Protein 7OJ2 (pdb70)

CATH classification: 3.20.20.70

Radius of gyration: 19.38 Å; Cα contacts (8 Å, |Δi|>4): 843; chains: 1; bounding box: 49×57×51 Å

Structure (mmCIF, N/CA/C/O backbone):
data_7OJ2
#
_entry.id   7OJ2
#
_cell.length_a   110.910
_cell.length_b   110.910
_cell.length_c   156.850
_cell.angle_alpha   90.000
_cell.angle_beta   90.000
_cell.angle_gamma   90.000
#
_symmetry.space_group_name_H-M   'I 4 2 2'
#
loop_
_entity.id
_entity.type
_entity.pdbx_description
1 polymer "Inosine-5'-monophosphate dehydrogenase,Inosine-5'-monophosphate dehydrogenase"
2 non-polymer 'PHOSPHATE ION'
3 non-polymer GLYCEROL
4 water water
#
loop_
_atom_site.group_PDB
_atom_site.id
_atom_site.type_symbol
_atom_site.label_atom_id
_atom_site.label_alt_id
_atom_site.label_comp_id
_atom_site.label_asym_id
_atom_site.label_entity_id
_atom_site.label_seq_id
_atom_site.pdbx_PDB_ins_code
_atom_site.Cartn_x
_atom_site.Cartn_y
_atom_site.Cartn_z
_atom_site.occupancy
_atom_site.B_iso_or_equiv
_atom_site.auth_seq_id
_atom_site.auth_comp_id
_atom_site.auth_asym_id
_atom_site.auth_atom_id
_atom_site.pdbx_PDB_model_num
ATOM 1 N N . TRP A 1 9 ? -68.812 -38.769 -42.812 1.00 40.26 2 TRP A N 1
ATOM 2 C CA . TRP A 1 9 ? -69.558 -39.805 -42.063 1.00 41.51 2 TRP A CA 1
ATOM 3 C C . TRP A 1 9 ? -68.867 -41.176 -42.175 1.00 44.01 2 TRP A C 1
ATOM 4 O O . TRP A 1 9 ? -68.841 -41.923 -41.187 1.00 43.71 2 TRP A O 1
ATOM 15 N N . GLU A 1 10 ? -68.351 -41.546 -43.341 1.00 43.93 3 GLU A N 1
ATOM 16 C CA . GLU A 1 10 ? -67.798 -42.910 -43.547 1.00 43.88 3 GLU A CA 1
ATOM 17 C C . GLU A 1 10 ? -66.397 -42.983 -42.917 1.00 36.63 3 GLU A C 1
ATOM 18 O O . GLU A 1 10 ? -65.928 -44.092 -42.592 1.00 38.67 3 GLU A O 1
ATOM 24 N N . SER A 1 11 ? -65.680 -41.866 -42.833 1.00 35.21 4 SER A N 1
ATOM 25 C CA . SER A 1 11 ? -64.239 -41.881 -42.436 1.00 38.05 4 SER A CA 1
ATOM 26 C C . SER A 1 11 ? -64.100 -41.870 -40.904 1.00 31.11 4 SER A C 1
ATOM 27 O O . SER A 1 11 ? -62.933 -41.744 -40.398 1.00 30.79 4 SER A O 1
ATOM 30 N N . LYS A 1 12 ? -65.240 -41.850 -40.207 1.00 27.75 5 LYS A N 1
ATOM 31 C CA . LYS A 1 12 ? -65.366 -41.459 -38.785 1.00 26.77 5 LYS A CA 1
ATOM 32 C C . LYS A 1 12 ? -64.367 -42.287 -37.958 1.00 20.34 5 LYS A C 1
ATOM 33 O O . LYS A 1 12 ? -63.952 -41.730 -36.978 1.00 21.73 5 LYS A O 1
ATOM 39 N N . PHE A 1 13 ? -64.100 -43.559 -38.294 1.00 19.34 6 PHE A N 1
ATOM 40 C CA . PHE A 1 13 ? -63.341 -44.519 -37.430 1.00 21.32 6 PHE A CA 1
ATOM 41 C C . PHE A 1 13 ? -62.040 -45.027 -38.046 1.00 21.93 6 PHE A C 1
ATOM 42 O O . PHE A 1 13 ? -61.400 -45.853 -37.368 1.00 22.24 6 PHE A O 1
ATOM 50 N N . SER A 1 14 ? -61.553 -44.519 -39.178 1.00 23.09 7 SER A N 1
ATOM 51 C CA . SER A 1 14 ? -60.397 -45.215 -39.804 1.00 26.67 7 SER A CA 1
ATOM 52 C C . SER A 1 14 ? -59.100 -44.915 -39.050 1.00 22.28 7 SER A C 1
ATOM 53 O O . SER A 1 14 ? -58.256 -45.798 -39.011 1.00 25.72 7 SER A O 1
ATOM 56 N N . LYS A 1 15 ? -58.919 -43.722 -38.511 1.00 19.50 8 LYS A N 1
ATOM 57 C CA . LYS A 1 15 ? -57.577 -43.355 -37.979 1.00 20.16 8 LYS A CA 1
ATOM 58 C C . LYS A 1 15 ? -57.248 -44.205 -36.736 1.00 21.59 8 LYS A C 1
ATOM 59 O O . LYS A 1 15 ? -58.152 -44.505 -35.917 1.00 19.82 8 LYS A O 1
ATOM 65 N N . GLU A 1 16 ? -55.989 -44.549 -36.589 1.00 19.34 9 GLU A N 1
ATOM 66 C CA . GLU A 1 16 ? -55.476 -45.308 -35.436 1.00 22.67 9 GLU A CA 1
ATOM 67 C C . GLU A 1 16 ? -54.369 -44.473 -34.768 1.00 20.17 9 GLU A C 1
ATOM 68 O O . GLU A 1 16 ? -53.610 -43.788 -35.469 1.00 18.65 9 GLU A O 1
ATOM 74 N N . GLY A 1 17 ? -54.367 -44.424 -33.455 1.00 15.83 10 GLY A N 1
ATOM 75 C CA . GLY A 1 17 ? -53.361 -43.673 -32.679 1.00 15.64 10 GLY A CA 1
ATOM 76 C C . GLY A 1 17 ? -52.572 -44.578 -31.764 1.00 15.37 10 GLY A C 1
ATOM 77 O O . GLY A 1 17 ? -53.155 -45.472 -31.146 1.00 15.68 10 GLY A O 1
ATOM 78 N N . LEU A 1 18 ? -51.284 -44.266 -31.612 1.00 14.52 11 LEU A N 1
ATOM 79 C CA . LEU A 1 18 ? -50.334 -44.959 -30.750 1.00 14.58 11 LEU A CA 1
ATOM 80 C C . LEU A 1 18 ? -49.815 -43.996 -29.716 1.00 14.07 11 LEU A C 1
ATOM 81 O O . LEU A 1 18 ? -49.601 -42.785 -30.015 1.00 13.25 11 LEU A O 1
ATOM 86 N N . THR A 1 19 ? -49.553 -44.528 -28.525 1.00 13.76 12 THR A N 1
ATOM 87 C CA . THR A 1 19 ? -48.753 -43.804 -27.554 1.00 15.22 12 THR A CA 1
ATOM 88 C C . THR A 1 19 ? -47.523 -44.564 -27.123 1.00 14.57 12 THR A C 1
ATOM 89 O O . THR A 1 19 ? -47.196 -45.597 -27.738 1.00 14.21 12 THR A O 1
ATOM 93 N N . PHE A 1 20 ? -46.808 -43.999 -26.145 1.00 13.20 13 PHE A N 1
ATOM 94 C CA . PHE A 1 20 ? -45.456 -44.494 -25.775 1.00 14.54 13 PHE A CA 1
ATOM 95 C C . PHE A 1 20 ? -45.482 -46.011 -25.522 1.00 15.11 13 PHE A C 1
ATOM 96 O O . PHE A 1 20 ? -44.632 -46.780 -26.029 1.00 14.68 13 PHE A O 1
ATOM 104 N N . ASP A 1 21 ? -46.457 -46.467 -24.746 1.00 13.91 14 ASP A N 1
ATOM 105 C CA . ASP A 1 21 ? -46.495 -47.885 -24.317 1.00 15.88 14 ASP A CA 1
ATOM 106 C C . ASP A 1 21 ? -46.922 -48.829 -25.457 1.00 14.83 14 ASP A C 1
ATOM 107 O O . ASP A 1 21 ? -46.922 -50.072 -25.222 1.00 17.22 14 ASP A O 1
ATOM 112 N N . ASP A 1 22 ? -47.257 -48.308 -26.629 1.00 13.77 15 ASP A N 1
ATOM 113 C CA . ASP A 1 22 ? -47.647 -49.128 -27.814 1.00 13.69 15 ASP A CA 1
ATOM 114 C C . ASP A 1 22 ? -46.401 -49.509 -28.616 1.00 13.94 15 ASP A C 1
ATOM 115 O O . ASP A 1 22 ? -46.550 -50.327 -29.477 1.00 14.60 15 ASP A O 1
ATOM 120 N N . VAL A 1 23 ? -45.242 -48.884 -28.367 1.00 14.08 16 VAL A N 1
ATOM 121 C CA . VAL A 1 23 ? -44.099 -48.964 -29.317 1.00 13.66 16 VAL A CA 1
ATOM 122 C C . VAL A 1 23 ? -42.765 -49.120 -28.599 1.00 14.65 16 VAL A C 1
ATOM 123 O O . VAL A 1 23 ? -42.629 -48.670 -27.476 1.00 14.71 16 VAL A O 1
ATOM 127 N N . LEU A 1 24 ? -41.815 -49.714 -29.314 1.00 14.82 17 LEU A N 1
ATOM 128 C CA . LEU A 1 24 ? -40.381 -49.754 -28.944 1.00 14.70 17 LEU A CA 1
ATOM 129 C C . LEU A 1 24 ? -39.554 -49.290 -30.102 1.00 13.82 17 LEU A C 1
ATOM 130 O O . LEU A 1 24 ? -39.995 -49.386 -31.241 1.00 14.44 17 LEU A O 1
ATOM 135 N N . LEU A 1 25 ? -38.366 -48.756 -29.819 1.00 15.11 18 LEU A N 1
ATOM 136 C CA . LEU A 1 25 ? -37.398 -48.405 -30.850 1.00 14.63 18 LEU A CA 1
ATOM 137 C C . LEU A 1 25 ? -36.525 -49.626 -31.212 1.00 14.64 18 LEU A C 1
ATOM 138 O O . LEU A 1 25 ? -36.055 -50.330 -30.358 1.00 15.96 18 LEU A O 1
ATOM 143 N N . VAL A 1 26 ? -36.336 -49.827 -32.490 1.00 15.28 19 VAL A N 1
ATOM 144 C CA . VAL A 1 26 ? -35.605 -51.007 -33.020 1.00 15.44 19 VAL A CA 1
ATOM 145 C C . VAL A 1 26 ? -34.120 -50.645 -32.941 1.00 17.31 19 VAL A C 1
ATOM 146 O O . VAL A 1 26 ? -33.710 -49.620 -33.481 1.00 15.50 19 VAL A O 1
ATOM 150 N N . PRO A 1 27 ? -33.276 -51.434 -32.260 1.00 16.58 20 PRO A N 1
ATOM 151 C CA . PRO A 1 27 ? -31.829 -51.174 -32.276 1.00 16.99 20 PRO A CA 1
ATOM 152 C C . PRO A 1 27 ? -31.256 -51.293 -33.691 1.00 16.59 20 PRO A C 1
ATOM 153 O O . PRO A 1 27 ? -31.794 -52.036 -34.546 1.00 16.52 20 PRO A O 1
ATOM 157 N N . ALA A 1 28 ? -30.198 -50.517 -33.926 1.00 18.04 21 ALA A N 1
ATOM 158 C CA . ALA A 1 28 ? -29.463 -50.462 -35.201 1.00 18.73 21 ALA A CA 1
ATOM 159 C C . ALA A 1 28 ? -27.942 -50.367 -34.945 1.00 19.10 21 ALA A C 1
ATOM 160 O O . ALA A 1 28 ? -27.549 -50.195 -33.804 1.00 19.80 21 ALA A O 1
ATOM 162 N N . LYS A 1 29 ? -27.151 -50.341 -36.009 1.00 22.30 22 LYS A N 1
ATOM 163 C CA . LYS A 1 29 ? -25.662 -50.348 -35.949 1.00 22.86 22 LYS A CA 1
ATOM 164 C C . LYS A 1 29 ? -25.185 -49.064 -35.263 1.00 24.78 22 LYS A C 1
ATOM 165 O O . LYS A 1 29 ? -25.650 -48.010 -35.634 1.00 26.99 22 LYS A O 1
ATOM 171 N N . SER A 1 30 ? -24.396 -49.185 -34.218 1.00 24.21 23 SER A N 1
ATOM 172 C CA . SER A 1 30 ? -23.852 -48.059 -33.447 1.00 27.11 23 SER A CA 1
ATOM 173 C C . SER A 1 30 ? -22.335 -47.956 -33.674 1.00 28.88 23 SER A C 1
ATOM 174 O O . SER A 1 30 ? -21.632 -48.979 -33.594 1.00 27.17 23 SER A O 1
ATOM 177 N N . GLU A 1 31 ? -21.866 -46.738 -33.908 1.00 28.13 24 GLU A N 1
ATOM 178 C CA . GLU A 1 31 ? -20.417 -46.398 -33.939 1.00 33.07 24 GLU A CA 1
ATOM 179 C C . GLU A 1 31 ? -20.127 -45.310 -32.902 1.00 33.79 24 GLU A C 1
ATOM 180 O O . GLU A 1 31 ? -18.961 -45.013 -32.676 1.00 36.18 24 GLU A O 1
ATOM 186 N N . VAL A 1 32 ? -21.142 -44.765 -32.253 1.00 31.35 25 VAL A N 1
ATOM 187 C CA . VAL A 1 32 ? -20.969 -43.631 -31.300 1.00 32.47 25 VAL A CA 1
ATOM 1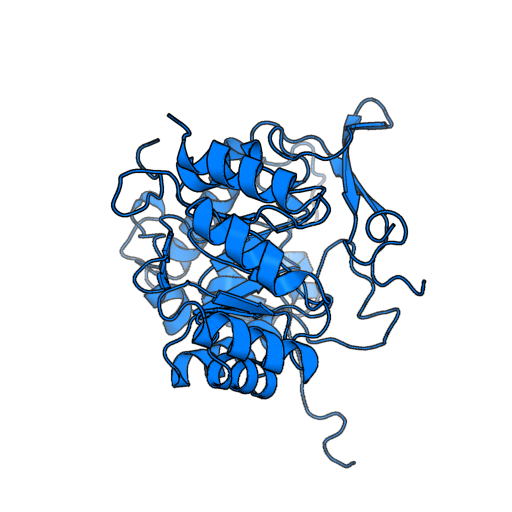88 C C . VAL A 1 32 ? -21.523 -44.108 -29.951 1.00 31.25 25 VAL A C 1
ATOM 189 O O . VAL A 1 32 ? -22.726 -44.530 -29.864 1.00 38.07 25 VAL A O 1
ATOM 193 N N . LEU A 1 33 ? -20.677 -44.091 -28.935 1.00 28.81 26 LEU A N 1
ATOM 194 C CA . LEU A 1 33 ? -21.051 -44.457 -27.544 1.00 30.21 26 LEU A CA 1
ATOM 195 C C . LEU A 1 33 ? -22.066 -43.462 -26.990 1.00 25.87 26 LEU A C 1
ATOM 196 O O . LEU A 1 33 ? -22.086 -42.290 -27.388 1.00 24.09 26 LEU A O 1
ATOM 201 N N . PRO A 1 34 ? -22.911 -43.909 -26.040 1.00 28.26 27 PRO A N 1
ATOM 202 C CA . PRO A 1 34 ? -23.885 -43.026 -25.399 1.00 28.25 27 PRO A CA 1
ATOM 203 C C . PRO A 1 34 ? -23.211 -41.719 -24.967 1.00 30.82 27 PRO A C 1
ATOM 204 O O . PRO A 1 34 ? -23.753 -40.661 -25.246 1.00 26.75 27 PRO A O 1
ATOM 208 N N . ARG A 1 35 ? -22.034 -41.818 -24.337 1.00 32.61 28 ARG A N 1
ATOM 209 C CA . ARG A 1 35 ? -21.347 -40.640 -23.745 1.00 32.98 28 ARG A CA 1
ATOM 210 C C . ARG A 1 35 ? -20.945 -39.653 -24.843 1.00 28.44 28 ARG A C 1
ATOM 211 O O . ARG A 1 35 ? -20.733 -38.465 -24.521 1.00 33.20 28 ARG A O 1
ATOM 219 N N . ASP A 1 36 ? -20.810 -40.073 -26.086 1.00 27.26 29 ASP A N 1
ATOM 220 C CA . ASP A 1 36 ? -20.319 -39.167 -27.161 1.00 29.86 29 ASP A CA 1
ATOM 221 C C . ASP A 1 36 ? -21.439 -38.674 -28.085 1.00 28.41 29 ASP A C 1
ATOM 222 O O . ASP A 1 36 ? -21.139 -37.900 -29.007 1.00 29.62 29 ASP A O 1
ATOM 227 N N . VAL A 1 37 ? -22.686 -39.085 -27.900 1.00 24.93 30 VAL A N 1
ATOM 228 C CA . VAL A 1 37 ? -23.742 -38.567 -28.815 1.00 20.49 30 VAL A CA 1
ATOM 229 C C . VAL A 1 37 ? -23.962 -37.058 -28.559 1.00 19.31 30 VAL A C 1
ATOM 230 O O . VAL A 1 37 ? -23.747 -36.573 -27.467 1.00 22.92 30 VAL A O 1
ATOM 234 N N . ASP A 1 38 ? -24.475 -36.356 -29.547 1.00 21.74 31 ASP A N 1
ATOM 235 C CA . ASP A 1 38 ? -24.751 -34.906 -29.464 1.00 21.37 31 ASP A CA 1
ATOM 236 C C . ASP A 1 38 ? -26.232 -34.726 -29.094 1.00 21.86 31 ASP A C 1
ATOM 237 O O . ASP A 1 38 ? -27.081 -35.303 -29.825 1.00 19.90 31 ASP A O 1
ATOM 242 N N . LEU A 1 39 ? -26.537 -33.999 -28.016 1.00 20.03 32 LEU A N 1
ATOM 243 C CA . LEU A 1 39 ? -27.950 -33.783 -27.540 1.00 21.95 32 LEU A CA 1
ATOM 244 C C . LEU A 1 39 ? -28.442 -32.363 -27.844 1.00 20.62 32 LEU A C 1
ATOM 245 O O . LEU A 1 39 ? -29.517 -31.978 -27.353 1.00 18.88 32 LEU A O 1
ATOM 250 N N . SER A 1 40 ? -27.742 -31.603 -28.676 1.00 19.71 33 SER A N 1
ATOM 251 C CA . SER A 1 40 ? -28.134 -30.190 -28.889 1.00 20.15 33 SER A CA 1
ATOM 252 C C . SER A 1 40 ? -29.267 -30.108 -29.915 1.00 18.73 33 SER A C 1
ATOM 253 O O . SER A 1 40 ? -29.406 -30.966 -30.757 1.00 18.24 33 SER A O 1
ATOM 256 N N . VAL A 1 41 ? -30.099 -29.095 -29.827 1.00 18.00 34 VAL A N 1
ATOM 257 C CA . VAL A 1 41 ? -31.191 -28.903 -30.791 1.00 18.87 34 VAL A CA 1
ATOM 258 C C . VAL A 1 41 ? -31.436 -27.405 -30.910 1.00 18.88 34 VAL A C 1
ATOM 259 O O . VAL A 1 41 ? -31.481 -26.719 -29.888 1.00 19.11 34 VAL A O 1
ATOM 263 N N . GLU A 1 42 ? -31.694 -26.971 -32.137 1.00 17.77 35 GLU A N 1
ATOM 264 C CA . GLU A 1 42 ? -32.137 -25.579 -32.376 1.00 17.45 35 GLU A CA 1
ATOM 265 C C . GLU A 1 42 ? -33.653 -25.580 -32.527 1.00 16.98 35 GLU A C 1
ATOM 266 O O . GLU A 1 42 ? -34.125 -26.058 -33.558 1.00 17.31 35 GLU A O 1
ATOM 272 N N . LEU A 1 43 ? -34.385 -25.057 -31.545 1.00 15.91 36 LEU A N 1
ATOM 273 C CA . LEU A 1 43 ? -35.855 -24.906 -31.702 1.00 16.12 36 LEU A CA 1
ATOM 274 C C . LEU A 1 43 ? -36.115 -23.797 -32.729 1.00 15.18 36 LEU A C 1
ATOM 275 O O . LEU A 1 43 ? -37.078 -23.898 -33.496 1.00 16.70 36 LEU A O 1
ATOM 280 N N . THR A 1 44 ? -35.273 -22.755 -32.683 1.00 15.89 37 THR A N 1
ATOM 281 C CA . THR A 1 44 ? -35.167 -21.732 -33.739 1.00 18.10 37 THR A CA 1
ATOM 282 C C . THR A 1 44 ? -33.689 -21.410 -33.898 1.00 18.25 37 THR A C 1
ATOM 283 O O . THR A 1 44 ? -32.890 -21.862 -33.091 1.00 15.81 37 THR A O 1
ATOM 287 N N . LYS A 1 45 ? -33.355 -20.621 -34.922 1.00 18.55 38 LYS A N 1
ATOM 288 C CA . LYS A 1 45 ? -31.934 -20.185 -35.075 1.00 21.85 38 LYS A CA 1
ATOM 289 C C . LYS A 1 45 ? -31.486 -19.264 -33.938 1.00 22.66 38 LYS A C 1
ATOM 290 O O . LYS A 1 45 ? -30.268 -19.058 -33.788 1.00 23.29 38 LYS A O 1
ATOM 296 N N . THR A 1 46 ? -32.363 -18.731 -33.110 1.00 18.49 39 THR A N 1
ATOM 297 C CA . THR A 1 46 ? -31.942 -17.934 -31.937 1.00 19.18 39 THR A CA 1
ATOM 298 C C . THR A 1 46 ? -32.445 -18.568 -30.628 1.00 20.20 39 THR A C 1
ATOM 299 O O . THR A 1 46 ? -32.560 -17.868 -29.639 1.00 20.15 39 THR A O 1
ATOM 303 N N . LEU A 1 47 ? -32.777 -19.853 -30.638 1.00 16.37 40 LEU A N 1
ATOM 304 C CA . LEU A 1 47 ? -33.250 -20.572 -29.438 1.00 17.03 40 LEU A CA 1
ATOM 305 C C . LEU A 1 47 ? -32.663 -21.985 -29.488 1.00 18.47 40 LEU A C 1
ATOM 306 O O . LEU A 1 47 ? -33.263 -22.895 -30.100 1.00 18.79 40 LEU A O 1
ATOM 311 N N . LYS A 1 48 ? -31.510 -22.115 -28.881 1.00 18.12 41 LYS A N 1
ATOM 312 C CA . LYS A 1 48 ? -30.663 -23.319 -28.981 1.00 21.82 41 LYS A CA 1
ATOM 313 C C . LYS A 1 48 ? -30.561 -23.967 -27.598 1.00 19.93 41 LYS A C 1
ATOM 314 O O . LYS A 1 48 ? -30.150 -23.297 -26.661 1.00 21.16 41 LYS A O 1
ATOM 320 N N . LEU A 1 49 ? -30.777 -25.277 -27.539 1.00 18.83 42 LEU A N 1
ATOM 321 C CA . LEU A 1 49 ? -30.657 -26.075 -26.305 1.00 19.44 42 LEU A CA 1
ATOM 322 C C . LEU A 1 49 ? -29.477 -27.035 -26.480 1.00 16.72 42 LEU A C 1
ATOM 323 O O . LEU A 1 49 ? -29.248 -27.516 -27.594 1.00 19.90 42 LEU A O 1
ATOM 328 N N . ASN A 1 50 ? -28.761 -27.310 -25.397 1.00 17.09 43 ASN A N 1
ATOM 329 C CA . ASN A 1 50 ? -27.730 -28.357 -25.353 1.00 17.29 43 ASN A CA 1
ATOM 330 C C . ASN A 1 50 ? -28.329 -29.701 -24.907 1.00 17.06 43 ASN A C 1
ATOM 331 O O . ASN A 1 50 ? -27.651 -30.751 -25.056 1.00 18.13 43 ASN A O 1
ATOM 336 N N . ILE A 1 51 ? -29.492 -29.713 -24.277 1.00 17.55 44 ILE A N 1
ATOM 337 C CA . ILE A 1 51 ? -30.259 -30.983 -24.053 1.00 18.03 44 ILE A CA 1
ATOM 338 C C . ILE A 1 51 ? -31.723 -30.715 -24.408 1.00 17.79 44 ILE A C 1
ATOM 339 O O . ILE A 1 51 ? -32.236 -29.620 -24.193 1.00 16.43 44 ILE A O 1
ATOM 344 N N . PRO A 1 52 ? -32.437 -31.691 -24.984 1.00 15.38 45 PRO A N 1
ATOM 345 C CA . PRO A 1 52 ? -33.759 -31.389 -25.556 1.00 16.20 45 PRO A CA 1
ATOM 346 C C . PRO A 1 52 ? -34.886 -31.471 -24.506 1.00 17.33 45 PRO A C 1
ATOM 347 O O . PRO A 1 52 ? -35.855 -32.239 -24.673 1.00 15.07 45 PRO A O 1
ATOM 351 N N . VAL A 1 53 ? -34.763 -30.701 -23.427 1.00 16.01 46 VAL A N 1
ATOM 352 C CA . VAL A 1 53 ? -35.663 -30.829 -22.266 1.00 15.83 46 VAL A CA 1
ATOM 353 C C . VAL A 1 53 ? -36.077 -29.453 -21.780 1.00 16.66 46 VAL A C 1
ATOM 354 O O . VAL A 1 53 ? -35.201 -28.574 -21.571 1.00 17.48 46 VAL A O 1
ATOM 358 N N . ILE A 1 54 ? -37.380 -29.288 -21.671 1.00 14.58 47 ILE A N 1
ATOM 359 C CA . ILE A 1 54 ? -38.041 -28.034 -21.286 1.00 15.29 47 ILE A CA 1
ATOM 360 C C . ILE A 1 54 ? -38.926 -28.299 -20.071 1.00 18.63 47 ILE A C 1
ATOM 361 O O . ILE A 1 54 ? -39.752 -29.251 -20.112 1.00 17.82 47 ILE A O 1
ATOM 366 N N . SER A 1 55 ? -38.807 -27.486 -19.024 1.00 17.93 48 SER A N 1
ATOM 367 C CA . SER A 1 55 ? -39.763 -27.544 -17.889 1.00 18.87 48 SER A CA 1
ATOM 368 C C . SER A 1 55 ? -41.057 -26.780 -18.213 1.00 17.95 48 SER A C 1
ATOM 369 O O . SER A 1 55 ? -41.001 -25.669 -18.767 1.00 20.10 48 SER A O 1
ATOM 372 N N . ALA A 1 56 ? -42.214 -27.363 -17.879 1.00 18.91 49 ALA A N 1
ATOM 373 C CA . ALA A 1 56 ? -43.542 -26.848 -18.236 1.00 18.08 49 ALA A CA 1
ATOM 374 C C . ALA A 1 56 ? -43.851 -25.511 -17.558 1.00 19.95 49 ALA A C 1
ATOM 375 O O . ALA A 1 56 ? -43.395 -25.286 -16.407 1.00 20.84 49 ALA A O 1
ATOM 377 N N . GLY A 1 57 ? -44.656 -24.707 -18.254 1.00 20.02 50 GLY A N 1
ATOM 378 C CA . GLY A 1 57 ? -45.155 -23.400 -17.795 1.00 22.30 50 GLY A CA 1
ATOM 379 C C . GLY A 1 57 ? -46.305 -23.585 -16.812 1.00 24.54 50 GLY A C 1
ATOM 380 O O . GLY A 1 57 ? -47.398 -23.110 -17.078 1.00 22.52 50 GLY A O 1
ATOM 381 N N . MET A 1 58 ? -46.053 -24.300 -15.722 1.00 22.75 51 MET A N 1
ATOM 382 C CA . MET A 1 58 ? -47.089 -24.684 -14.741 1.00 23.52 51 MET A CA 1
ATOM 383 C C . MET A 1 58 ? -46.682 -24.109 -13.373 1.00 21.94 51 MET A C 1
ATOM 384 O O 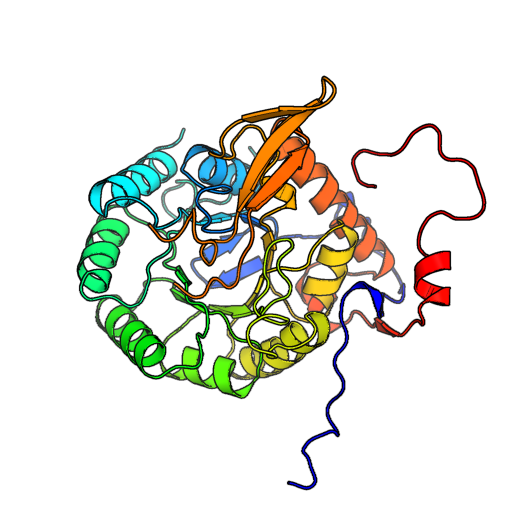. MET A 1 58 ? -45.458 -24.096 -13.065 1.00 21.23 51 MET A O 1
ATOM 389 N N . ASP A 1 59 ? -47.676 -23.698 -12.575 1.00 24.60 52 ASP A N 1
ATOM 390 C CA . ASP A 1 59 ? -47.416 -23.051 -11.257 1.00 26.16 52 ASP A CA 1
ATOM 391 C C . ASP A 1 59 ? -46.892 -24.065 -10.230 1.00 27.39 52 ASP A C 1
ATOM 392 O O . ASP A 1 59 ? -46.427 -23.604 -9.190 1.00 28.43 52 ASP A O 1
ATOM 397 N N . THR A 1 60 ? -46.830 -25.372 -10.544 1.00 23.92 53 THR A N 1
ATOM 398 C CA . THR A 1 60 ? -46.176 -26.409 -9.715 1.00 23.78 53 THR A CA 1
ATOM 399 C C . THR A 1 60 ? -44.893 -26.921 -10.338 1.00 23.94 53 THR A C 1
ATOM 400 O O . THR A 1 60 ? -44.279 -27.855 -9.779 1.00 24.52 53 THR A O 1
ATOM 404 N N . VAL A 1 61 ? -44.436 -26.315 -11.436 1.00 23.03 54 VAL A N 1
ATOM 405 C CA . VAL A 1 61 ? -43.168 -26.761 -12.063 1.00 22.28 54 VAL A CA 1
ATOM 406 C C . VAL A 1 61 ? -42.155 -25.632 -12.209 1.00 19.33 54 VAL A C 1
ATOM 407 O O . VAL A 1 61 ? -41.034 -25.863 -11.826 1.00 20.18 54 VAL A O 1
ATOM 411 N N . THR A 1 62 ? -42.497 -24.509 -12.824 1.00 20.80 55 THR A N 1
ATOM 412 C CA . THR A 1 62 ? -41.446 -23.545 -13.235 1.00 20.48 55 THR A CA 1
ATOM 413 C C . THR A 1 62 ? -41.691 -22.096 -12.771 1.00 20.15 55 THR A C 1
ATOM 414 O O . THR A 1 62 ? -42.538 -21.402 -13.330 1.00 23.64 55 THR A O 1
ATOM 418 N N . GLU A 1 63 ? -40.809 -21.638 -11.897 1.00 21.28 56 GLU A N 1
ATOM 419 C CA . GLU A 1 63 ? -40.507 -20.207 -11.694 1.00 24.10 56 GLU A CA 1
ATOM 420 C C . GLU A 1 63 ? -39.005 -20.071 -11.887 1.00 24.98 56 GLU A C 1
ATOM 421 O O . GLU A 1 63 ? -38.365 -20.952 -12.521 1.00 21.68 56 GLU A O 1
ATOM 427 N N . SER A 1 64 ? -38.389 -18.993 -11.393 1.00 26.83 57 SER A N 1
ATOM 428 C CA . SER A 1 64 ? -36.994 -18.671 -11.775 1.00 23.71 57 SER A CA 1
ATOM 429 C C . SER A 1 64 ? -35.995 -19.715 -11.306 1.00 24.07 57 SER A C 1
ATOM 430 O O . SER A 1 64 ? -35.003 -19.968 -12.025 1.00 23.48 57 SER A O 1
ATOM 433 N N . ALA A 1 65 ? -36.154 -20.317 -10.122 1.00 23.18 58 ALA A N 1
ATOM 434 C CA . ALA A 1 65 ? -35.162 -21.307 -9.673 1.00 25.67 58 ALA A CA 1
ATOM 435 C C . ALA A 1 65 ? -35.142 -22.485 -10.664 1.00 21.83 58 ALA A C 1
ATOM 436 O O . ALA A 1 65 ? -34.059 -23.006 -11.004 1.00 21.68 58 ALA A O 1
ATOM 438 N N . MET A 1 66 ? -36.308 -22.949 -11.083 1.00 23.71 59 MET A N 1
ATOM 439 C CA . MET A 1 66 ? -36.373 -24.104 -12.024 1.00 21.95 59 MET A CA 1
ATOM 440 C C . MET A 1 66 ? -35.790 -23.655 -13.378 1.00 21.30 59 MET A C 1
ATOM 441 O O . MET A 1 66 ? -34.949 -24.389 -13.938 1.00 20.77 59 MET A O 1
ATOM 446 N N . ALA A 1 67 ? -36.183 -22.467 -13.863 1.00 21.87 60 ALA A N 1
ATOM 447 C CA . ALA A 1 67 ? -35.684 -21.940 -15.162 1.00 22.08 60 ALA A CA 1
ATOM 448 C C . ALA A 1 67 ? -34.157 -21.821 -15.134 1.00 22.95 60 ALA A C 1
ATOM 449 O O . ALA A 1 67 ? -33.486 -22.216 -16.107 1.00 22.57 60 ALA A O 1
ATOM 451 N N . ILE A 1 68 ? -33.572 -21.356 -14.019 1.00 24.98 61 ILE A N 1
ATOM 452 C CA . ILE A 1 68 ? -32.095 -21.235 -13.893 1.00 21.57 61 ILE A CA 1
ATOM 453 C C . ILE A 1 68 ? -31.490 -22.625 -13.921 1.00 21.59 61 ILE A C 1
ATOM 454 O O . ILE A 1 68 ? -30.515 -22.818 -14.632 1.00 22.32 61 ILE A O 1
ATOM 459 N N . ALA A 1 69 ? -32.043 -23.575 -13.158 1.00 22.91 62 ALA A N 1
ATOM 460 C CA . ALA A 1 69 ? -31.426 -24.913 -13.052 1.00 22.42 62 ALA A CA 1
ATOM 461 C C . ALA A 1 69 ? -31.497 -25.567 -14.444 1.00 18.85 62 ALA A C 1
ATOM 462 O O . ALA A 1 69 ? -30.546 -26.234 -14.864 1.00 20.53 62 ALA A O 1
ATOM 464 N N . MET A 1 70 ? -32.609 -25.374 -15.144 1.00 22.63 63 MET A N 1
ATOM 465 C CA . MET A 1 70 ? -32.786 -26.031 -16.472 1.00 20.48 63 MET A CA 1
ATOM 466 C C . MET A 1 70 ? -31.791 -25.456 -17.487 1.00 20.03 63 MET A C 1
ATOM 467 O O . MET A 1 70 ? -31.093 -26.235 -18.119 1.00 20.64 63 MET A O 1
ATOM 472 N N . ALA A 1 71 ? -31.650 -24.127 -17.590 1.00 20.32 64 ALA A N 1
ATOM 473 C CA . ALA A 1 71 ? -30.697 -23.518 -18.525 1.00 19.66 64 ALA A CA 1
ATOM 474 C C . ALA A 1 71 ? -29.243 -23.876 -18.172 1.00 20.98 64 ALA A C 1
ATOM 475 O O . ALA A 1 71 ? -28.429 -24.132 -19.095 1.00 21.37 64 ALA A O 1
ATOM 477 N N . ARG A 1 72 ? -28.901 -23.999 -16.904 1.00 21.33 65 ARG A N 1
ATOM 478 C CA . ARG A 1 72 ? -27.520 -24.380 -16.518 1.00 23.51 65 ARG A CA 1
ATOM 479 C C . ARG A 1 72 ? -27.203 -25.779 -17.028 1.00 22.63 65 ARG A C 1
ATOM 480 O O . ARG A 1 72 ? -26.014 -26.080 -17.258 1.00 24.76 65 ARG A O 1
ATOM 488 N N . GLN A 1 73 ? -28.226 -26.633 -17.175 1.00 22.40 66 GLN A N 1
ATOM 489 C CA . GLN A 1 73 ? -28.028 -28.031 -17.649 1.00 23.97 66 GLN A CA 1
ATOM 490 C C . GLN A 1 73 ? -28.103 -28.073 -19.191 1.00 21.42 66 GLN A C 1
ATOM 491 O O . GLN A 1 73 ? -27.858 -29.149 -19.778 1.00 21.36 66 GLN A O 1
ATOM 497 N N . GLY A 1 74 ? -28.434 -26.959 -19.833 1.00 21.25 67 GLY A N 1
ATOM 498 C CA . GLY A 1 74 ? -28.530 -26.851 -21.300 1.00 20.68 67 GLY A CA 1
ATOM 499 C C . GLY A 1 74 ? -29.964 -26.937 -21.806 1.00 19.60 67 GLY A C 1
ATOM 500 O O . GLY A 1 74 ? -30.117 -26.896 -23.001 1.00 19.21 67 GLY A O 1
ATOM 501 N N . GLY A 1 75 ? -30.959 -26.993 -20.915 1.00 18.33 68 GLY A N 1
ATOM 502 C CA . GLY A 1 75 ? -32.383 -27.013 -21.239 1.00 18.39 68 GLY A CA 1
ATOM 503 C C . GLY A 1 75 ? -32.997 -25.636 -21.121 1.00 19.00 68 GLY A C 1
ATOM 504 O O . GLY A 1 75 ? -32.303 -24.625 -21.276 1.00 19.84 68 GLY A O 1
ATOM 505 N N . LEU A 1 76 ? -34.285 -25.605 -20.864 1.00 17.54 69 LEU A N 1
ATOM 506 C CA . LEU A 1 76 ? -35.106 -24.375 -20.878 1.00 17.85 69 LEU A CA 1
ATOM 507 C C . LEU A 1 76 ? -36.230 -24.503 -19.856 1.00 19.29 69 LEU A C 1
ATOM 508 O O . LEU A 1 76 ? -36.845 -25.585 -19.764 1.00 19.43 69 LEU A O 1
ATOM 513 N N . GLY A 1 77 ? -36.494 -23.428 -19.104 1.00 16.88 70 GLY A N 1
ATOM 514 C CA . GLY A 1 77 ? -37.692 -23.292 -18.285 1.00 18.00 70 GLY A CA 1
ATOM 515 C C . GLY A 1 77 ? -38.646 -22.271 -18.812 1.00 18.63 70 GLY A C 1
ATOM 516 O O . GLY A 1 77 ? -38.186 -21.212 -19.317 1.00 20.93 70 GLY A O 1
ATOM 517 N N . ILE A 1 78 ? -39.935 -22.600 -18.804 1.00 17.48 71 ILE A N 1
ATOM 518 C CA . ILE A 1 78 ? -41.030 -21.667 -19.130 1.00 17.12 71 ILE A CA 1
ATOM 519 C C . ILE A 1 78 ? -41.656 -21.147 -17.825 1.00 20.96 71 ILE A C 1
ATOM 520 O O . ILE A 1 78 ? -42.437 -21.831 -17.168 1.00 19.33 71 ILE A O 1
ATOM 525 N N . ILE A 1 79 ? -41.450 -19.870 -17.540 1.00 21.02 72 ILE A N 1
ATOM 526 C CA . ILE A 1 79 ? -42.141 -19.230 -16.380 1.00 23.77 72 ILE A CA 1
ATOM 527 C C . ILE A 1 79 ? -43.652 -19.239 -16.607 1.00 20.87 72 ILE A C 1
ATOM 528 O O . ILE A 1 79 ? -44.140 -18.721 -17.612 1.00 23.48 72 ILE A O 1
ATOM 533 N N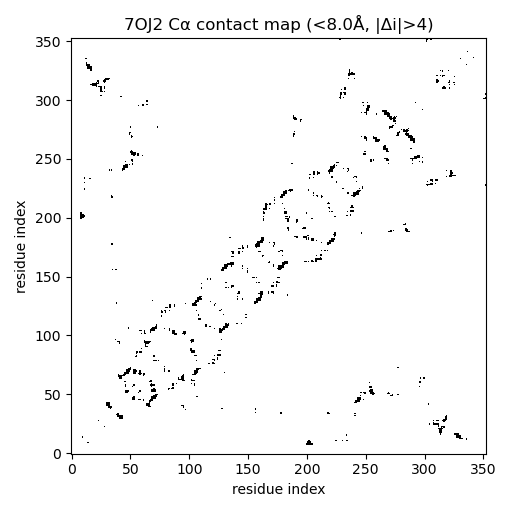 . HIS A 1 80 ? -44.413 -19.776 -15.652 1.00 21.98 73 HIS A N 1
ATOM 534 C CA . HIS A 1 80 ? -45.881 -19.855 -15.755 1.00 21.81 73 HIS A CA 1
ATOM 535 C C . HIS A 1 80 ? -46.503 -18.459 -15.660 1.00 22.43 73 HIS A C 1
ATOM 536 O O . HIS A 1 80 ? -45.809 -17.503 -15.256 1.00 23.05 73 HIS A O 1
ATOM 543 N N . LYS A 1 81 ? -47.760 -18.370 -16.067 1.00 23.47 74 LYS A N 1
ATOM 544 C CA . LYS A 1 81 ? -48.478 -17.085 -16.167 1.00 27.12 74 LYS A CA 1
ATOM 545 C C . LYS A 1 81 ? -49.505 -16.915 -15.043 1.00 27.66 74 LYS A C 1
ATOM 546 O O . LYS A 1 81 ? -50.355 -16.029 -15.206 1.00 30.88 74 LYS A O 1
ATOM 552 N N . ASN A 1 82 ? -49.460 -17.742 -14.000 1.00 27.83 75 ASN A N 1
ATOM 553 C CA . ASN A 1 82 ? -50.427 -17.628 -12.857 1.00 32.76 75 ASN A CA 1
ATOM 554 C C . ASN A 1 82 ? -49.848 -16.652 -11.830 1.00 27.25 75 ASN A C 1
ATOM 555 O O . ASN A 1 82 ? -49.493 -17.041 -10.693 1.00 28.60 75 ASN A O 1
ATOM 560 N N . MET A 1 83 ? -49.588 -15.442 -12.279 1.00 28.39 76 MET A N 1
ATOM 561 C CA . MET A 1 83 ? -48.925 -14.405 -11.459 1.00 29.43 76 MET A CA 1
ATOM 562 C C . MET A 1 83 ? -49.122 -13.098 -12.219 1.00 32.82 76 MET A C 1
ATOM 563 O O . MET A 1 83 ? -49.594 -13.151 -13.363 1.00 31.09 76 MET A O 1
ATOM 568 N N . SER A 1 84 ? -48.862 -11.957 -11.596 1.00 33.52 77 SER A N 1
ATOM 569 C CA . SER A 1 84 ? -49.082 -10.657 -12.266 1.00 33.18 77 SER A CA 1
ATOM 570 C C . SER A 1 84 ? -48.056 -10.518 -13.403 1.00 30.04 77 SER A C 1
ATOM 571 O O . SER A 1 84 ? -46.982 -11.188 -13.361 1.00 30.32 77 SER A O 1
ATOM 574 N N . ILE A 1 85 ? -48.328 -9.576 -14.307 1.00 32.85 78 ILE A N 1
ATOM 575 C CA . ILE A 1 85 ? -47.410 -9.198 -15.412 1.00 30.79 78 ILE A CA 1
ATOM 576 C C . ILE A 1 85 ? -46.076 -8.798 -14.800 1.00 32.26 78 ILE A C 1
ATOM 577 O O . ILE A 1 85 ? -45.018 -9.356 -15.167 1.00 30.44 78 ILE A O 1
ATOM 582 N N . GLU A 1 86 ? -46.126 -7.933 -13.785 1.00 33.81 79 GLU A N 1
ATOM 583 C CA . GLU A 1 86 ? -44.909 -7.391 -13.155 1.00 29.87 79 GLU A CA 1
ATOM 584 C C . GLU A 1 86 ? -44.167 -8.524 -12.451 1.00 27.08 79 GLU A C 1
ATOM 585 O O . GLU A 1 86 ? -42.926 -8.567 -12.522 1.00 30.65 79 GLU A O 1
ATOM 591 N N . GLN A 1 87 ? -44.865 -9.450 -11.803 1.00 28.52 80 GLN A N 1
ATOM 592 C CA . GLN A 1 87 ? -44.205 -10.609 -11.158 1.00 30.07 80 GLN A CA 1
ATOM 593 C C . GLN A 1 87 ? -43.488 -11.478 -12.228 1.00 26.34 80 GLN A C 1
ATOM 594 O O . GLN A 1 87 ? -42.387 -11.924 -12.017 1.00 25.56 80 GLN A O 1
ATOM 600 N N . GLN A 1 88 ? -44.150 -11.754 -13.324 1.00 29.40 81 GLN A N 1
ATOM 601 C CA . GLN A 1 88 ? -43.593 -12.652 -14.379 1.00 25.86 81 GLN A CA 1
ATOM 602 C C . GLN A 1 88 ? -42.376 -12.011 -15.046 1.00 25.96 81 GLN A C 1
ATOM 603 O O . GLN A 1 88 ? -41.359 -12.676 -15.185 1.00 23.42 81 GLN A O 1
ATOM 609 N N . ALA A 1 89 ? -42.425 -10.711 -15.326 1.00 26.92 82 ALA A N 1
ATOM 610 C CA . ALA A 1 89 ? -41.260 -9.947 -15.828 1.00 28.08 82 ALA A CA 1
ATOM 611 C C . ALA A 1 89 ? -40.096 -10.000 -14.837 1.00 29.82 82 ALA A C 1
ATOM 612 O O . ALA A 1 89 ? -38.955 -10.231 -15.272 1.00 28.68 82 ALA A O 1
ATOM 614 N N . GLU A 1 90 ? -40.357 -9.875 -13.525 1.00 29.72 83 GLU A N 1
ATOM 615 C CA . GLU A 1 90 ? -39.267 -9.977 -12.530 1.00 33.53 83 GLU A CA 1
ATOM 616 C C . GLU A 1 90 ? -38.666 -11.385 -12.571 1.00 28.29 83 GLU A C 1
ATOM 617 O O . GLU A 1 90 ? -37.434 -11.508 -12.468 1.00 29.18 83 GLU A O 1
ATOM 623 N N . GLN A 1 91 ? -39.500 -12.425 -12.659 1.00 30.22 84 GLN A N 1
ATOM 624 C CA . GLN A 1 91 ? -38.952 -13.817 -12.705 1.00 30.95 84 GLN A CA 1
ATOM 625 C C . GLN A 1 91 ? -38.001 -13.956 -13.906 1.00 23.94 84 GLN A C 1
ATOM 626 O O . GLN A 1 91 ? -36.912 -14.456 -13.744 1.00 27.90 84 GLN A O 1
ATOM 632 N N . VAL A 1 92 ? -38.430 -13.538 -15.083 1.00 26.21 85 VAL A N 1
ATOM 633 C CA . VAL A 1 92 ? -37.585 -13.578 -16.312 1.00 26.54 85 VAL A CA 1
ATOM 634 C C . VAL A 1 92 ? -36.287 -12.813 -16.025 1.00 27.37 85 VAL A C 1
ATOM 635 O O . VAL A 1 92 ? -35.196 -13.339 -16.198 1.00 24.99 85 VAL A O 1
ATOM 639 N N . ASP A 1 93 ? -36.411 -11.613 -15.467 1.00 29.93 86 ASP A N 1
ATOM 640 C CA . ASP A 1 93 ? -35.229 -10.767 -15.155 1.00 28.35 86 ASP A CA 1
ATOM 641 C C . ASP A 1 93 ? -34.266 -11.473 -14.185 1.00 27.26 86 ASP A C 1
ATOM 642 O O . ASP A 1 93 ? -33.036 -11.440 -14.440 1.00 31.82 86 ASP A O 1
ATOM 647 N N . LYS A 1 94 ? -34.755 -12.206 -13.169 1.00 28.34 87 LYS A N 1
ATOM 648 C CA . LYS A 1 94 ? -33.867 -12.967 -12.257 1.00 30.78 87 LYS A CA 1
ATOM 649 C C . LYS A 1 94 ? -33.102 -14.038 -13.016 1.00 29.43 87 LYS A C 1
ATOM 650 O O . LYS A 1 94 ? -31.936 -14.297 -12.714 1.00 27.18 87 LYS A O 1
ATOM 656 N N . VAL A 1 95 ? -33.741 -14.708 -13.974 1.00 24.82 88 VAL A N 1
ATOM 657 C CA . VAL A 1 95 ? -32.999 -15.742 -14.732 1.00 22.61 88 VAL A CA 1
ATOM 658 C C . VAL A 1 95 ? -31.928 -15.047 -15.585 1.00 24.99 88 VAL A C 1
ATOM 659 O O . VAL A 1 95 ? -30.785 -15.532 -15.641 1.00 26.48 88 VAL A O 1
ATOM 663 N N . LYS A 1 96 ? -32.318 -13.989 -16.297 1.00 27.36 89 LYS A N 1
ATOM 664 C CA . LYS A 1 96 ? -31.417 -13.265 -17.226 1.00 30.87 89 LYS A CA 1
ATOM 665 C C . LYS A 1 96 ? -30.187 -12.779 -16.440 1.00 32.95 89 LYS A C 1
ATOM 666 O O . LYS A 1 96 ? -29.080 -12.805 -17.002 1.00 34.88 89 LYS A O 1
ATOM 672 N N . ARG A 1 97 ? -30.371 -12.388 -15.184 1.00 35.13 90 ARG A N 1
ATOM 673 C CA . ARG A 1 97 ? -29.295 -11.799 -14.333 1.00 40.22 90 ARG A CA 1
ATOM 674 C C . ARG A 1 97 ? -28.567 -12.866 -13.525 1.00 43.79 90 ARG A C 1
ATOM 675 O O . ARG A 1 97 ? -27.610 -12.502 -12.827 1.00 36.70 90 ARG A O 1
ATOM 683 N N . SER A 1 98 ? -28.943 -14.141 -13.620 1.00 38.45 91 SER A N 1
ATOM 684 C CA . SER A 1 98 ? -28.261 -15.189 -12.826 1.00 36.97 91 SER A CA 1
ATOM 685 C C . SER A 1 98 ? -26.765 -15.237 -13.161 1.00 41.97 91 SER A C 1
ATOM 686 O O . SER A 1 98 ? -26.413 -15.087 -14.342 1.00 44.38 91 SER A O 1
ATOM 689 N N . GLU A 1 99 ? -25.931 -15.548 -12.165 1.00 49.95 92 GLU A N 1
ATOM 690 C CA . GLU A 1 99 ? -24.444 -15.587 -12.257 1.00 62.89 92 GLU A CA 1
ATOM 691 C C . GLU A 1 99 ? -23.895 -16.596 -11.235 1.00 67.54 92 GLU A C 1
ATOM 692 O O . GLU A 1 99 ? -24.104 -17.809 -11.447 1.00 68.65 92 GLU A O 1
ATOM 698 N N . PHE A 1 106 ? -21.006 -25.352 -14.754 1.00 59.95 210 PHE A N 1
ATOM 699 C CA . PHE A 1 106 ? -22.139 -25.494 -15.716 1.00 49.11 210 PHE A CA 1
ATOM 700 C C . PHE A 1 106 ? -21.650 -25.426 -17.158 1.00 41.07 210 PHE A C 1
ATOM 701 O O . PHE A 1 106 ? -22.029 -24.550 -17.916 1.00 40.69 210 PHE A O 1
ATOM 709 N N . PRO A 1 107 ? -20.840 -26.396 -17.611 1.00 40.53 211 PRO A N 1
ATOM 710 C CA . PRO A 1 107 ? -20.270 -26.346 -18.952 1.00 41.13 211 PRO A CA 1
ATOM 711 C C . PRO A 1 107 ? -21.296 -26.581 -20.077 1.00 38.16 211 PRO A C 1
ATOM 712 O O . PRO A 1 107 ? -20.972 -26.326 -21.216 1.00 32.56 211 PRO A O 1
ATOM 716 N N . ASN A 1 108 ? -22.493 -27.079 -19.757 1.00 33.79 212 ASN A N 1
ATOM 717 C CA . ASN A 1 108 ? -23.517 -27.335 -20.800 1.00 32.83 212 ASN A CA 1
ATOM 718 C C . ASN A 1 108 ? -24.569 -26.236 -20.796 1.00 27.34 212 ASN A C 1
ATOM 719 O O . ASN A 1 108 ? -25.577 -26.431 -21.470 1.00 27.14 212 ASN A O 1
ATOM 724 N N . SER A 1 109 ? -24.362 -25.135 -20.083 1.00 25.75 213 SER A N 1
ATOM 725 C CA . SER A 1 109 ? -25.379 -24.068 -19.917 1.00 25.62 213 SER A CA 1
ATOM 726 C C . SER A 1 109 ? -25.778 -23.541 -21.293 1.00 24.97 213 SER A C 1
ATOM 727 O O . SER A 1 109 ? -24.921 -23.496 -22.176 1.00 23.23 213 SER A O 1
ATOM 730 N N . SER A 1 110 ? -27.060 -23.230 -21.472 1.00 25.14 214 SER A N 1
ATOM 731 C CA . SER A 1 110 ? -27.593 -22.632 -22.705 1.00 26.26 214 SER A CA 1
ATOM 732 C C . SER A 1 110 ? -27.808 -21.158 -22.426 1.00 22.77 214 SER A C 1
ATOM 733 O O . SER A 1 110 ? -28.607 -20.816 -21.535 1.00 24.29 214 SER A O 1
ATOM 736 N N . LYS A 1 111 ? -27.149 -20.341 -23.232 1.00 23.81 215 LYS A N 1
ATOM 737 C CA . LYS A 1 111 ? -27.019 -18.894 -23.001 1.00 25.02 215 LYS A CA 1
ATOM 738 C C . LYS A 1 111 ? -27.352 -18.130 -24.287 1.00 23.90 215 LYS A C 1
ATOM 739 O O . LYS A 1 111 ? -27.183 -18.679 -25.341 1.00 23.64 215 LYS A O 1
ATOM 745 N N . ASP A 1 112 ? -27.767 -16.883 -24.147 1.00 25.02 216 ASP A N 1
ATOM 746 C CA . ASP A 1 112 ? -28.097 -15.989 -25.270 1.00 26.54 216 ASP A CA 1
ATOM 747 C C . ASP A 1 112 ? -26.775 -15.388 -25.785 1.00 32.73 216 ASP A C 1
ATOM 748 O O . ASP A 1 112 ? -25.706 -15.751 -25.246 1.00 28.76 216 ASP A O 1
ATOM 753 N N . ILE A 1 113 ? -26.847 -14.531 -26.814 1.00 34.35 217 ILE A N 1
ATOM 754 C CA . ILE A 1 113 ? -25.627 -13.930 -27.436 1.00 35.76 217 ILE A CA 1
ATOM 755 C C . ILE A 1 113 ? -24.895 -13.068 -26.397 1.00 36.16 217 ILE A C 1
ATOM 756 O O . ILE A 1 113 ? -23.760 -12.714 -26.689 1.00 39.20 217 ILE A O 1
ATOM 761 N N . HIS A 1 114 ? -25.526 -12.653 -25.301 1.00 34.22 218 HIS A N 1
ATOM 762 C CA . HIS A 1 114 ? -24.886 -11.823 -24.240 1.00 33.94 218 HIS A CA 1
ATOM 763 C C . HIS A 1 114 ? -24.401 -12.683 -23.066 1.00 37.40 218 HIS A C 1
ATOM 764 O O . HIS A 1 114 ? -24.075 -12.099 -22.027 1.00 33.06 218 HIS A O 1
ATOM 771 N N . GLY A 1 115 ? -24.357 -14.010 -23.215 1.00 30.41 219 GLY A N 1
ATOM 772 C CA . GLY A 1 115 ? -23.861 -14.928 -22.164 1.00 30.49 219 GLY A CA 1
ATOM 773 C C . GLY A 1 115 ? -24.809 -15.084 -20.997 1.00 27.17 219 GLY A C 1
ATOM 774 O O . GLY A 1 115 ? -24.363 -15.556 -19.953 1.00 30.18 219 GLY A O 1
ATOM 775 N N . ARG A 1 116 ? -26.086 -14.753 -21.163 1.00 26.75 220 ARG A N 1
ATOM 776 C CA . ARG A 1 116 ? -27.099 -14.836 -20.095 1.00 26.32 220 ARG A CA 1
ATOM 777 C C . ARG A 1 116 ? -27.937 -16.104 -20.339 1.00 25.22 220 ARG A C 1
ATOM 778 O O . ARG A 1 116 ? -28.164 -16.469 -21.506 1.00 26.14 220 ARG A O 1
ATOM 786 N N . LEU A 1 117 ? -28.296 -16.764 -19.268 1.00 27.43 221 LEU A N 1
ATOM 787 C CA . LEU A 1 117 ? -29.113 -17.989 -19.341 1.00 23.53 221 LEU A CA 1
ATOM 788 C C . LEU A 1 117 ? -30.386 -17.711 -20.138 1.00 21.73 221 LEU A C 1
ATOM 789 O O . LEU A 1 117 ? -31.048 -16.651 -19.961 1.00 23.30 221 LEU A O 1
ATOM 794 N N . ILE A 1 118 ? -30.777 -18.663 -20.983 1.00 21.26 222 ILE A N 1
ATOM 795 C CA . ILE A 1 118 ? -32.037 -18.514 -21.752 1.00 21.19 222 ILE A CA 1
ATOM 796 C C . ILE A 1 118 ? -33.224 -18.783 -20.821 1.00 21.82 222 ILE A C 1
ATOM 797 O O . ILE A 1 118 ? -33.078 -19.505 -19.798 1.00 24.62 222 ILE A O 1
ATOM 802 N N . VAL A 1 119 ? -34.365 -18.219 -21.163 1.00 21.25 223 VAL A N 1
ATOM 803 C CA . VAL A 1 119 ? -35.610 -18.382 -20.387 1.00 20.04 223 VAL A CA 1
ATOM 804 C C . VAL A 1 119 ? -36.793 -18.159 -21.310 1.00 20.40 223 VAL A C 1
ATOM 805 O O . VAL A 1 119 ? -36.683 -17.369 -22.270 1.00 19.76 223 VAL A O 1
ATOM 809 N N . GLY A 1 120 ? -37.912 -18.830 -21.011 1.00 18.93 224 GLY A N 1
ATOM 810 C CA . GLY A 1 120 ? -39.191 -18.540 -21.659 1.00 18.47 224 GLY A CA 1
ATOM 811 C C . GLY A 1 120 ? -40.277 -18.153 -20.687 1.00 18.28 224 GLY A C 1
ATOM 812 O O . GLY A 1 120 ? -40.095 -18.254 -19.481 1.00 20.04 224 GLY A O 1
ATOM 813 N N . ALA A 1 121 ? -41.398 -17.694 -21.206 1.00 19.93 225 ALA A N 1
ATOM 814 C CA . ALA A 1 121 ? -42.529 -17.284 -20.365 1.00 20.71 225 ALA A CA 1
ATOM 815 C C . ALA A 1 121 ? -43.813 -17.522 -21.102 1.00 19.06 225 ALA A C 1
ATOM 816 O O . ALA A 1 121 ? -43.896 -17.239 -22.318 1.00 18.14 225 ALA A O 1
ATOM 818 N N . ALA A 1 122 ? -44.835 -17.968 -20.369 1.00 19.21 226 ALA A N 1
ATOM 819 C CA . ALA A 1 122 ? -46.160 -18.320 -20.924 1.00 19.26 226 ALA A CA 1
ATOM 820 C C . ALA A 1 122 ? -47.068 -17.084 -20.946 1.00 19.99 226 ALA A C 1
ATOM 821 O O . ALA A 1 122 ? -46.998 -16.272 -19.976 1.00 20.39 226 ALA A O 1
ATOM 823 N N . VAL A 1 123 ? -47.900 -16.977 -21.968 1.00 19.09 227 VAL A N 1
ATOM 824 C CA . VAL A 1 123 ? -49.053 -16.033 -22.010 1.00 22.42 227 VAL A CA 1
ATOM 825 C C . VAL A 1 123 ? -50.273 -16.785 -22.496 1.00 24.31 227 VAL A C 1
ATOM 826 O O . VAL A 1 123 ? -50.099 -17.831 -23.142 1.00 24.39 227 VAL A O 1
ATOM 830 N N . GLY A 1 124 ? -51.456 -16.228 -22.214 1.00 23.17 228 GLY A N 1
ATOM 831 C CA . GLY A 1 124 ? -52.740 -16.768 -22.671 1.00 24.61 228 GLY A CA 1
ATOM 832 C C . GLY A 1 124 ? -53.305 -15.887 -23.752 1.00 29.21 228 GLY A C 1
ATOM 833 O O . GLY A 1 124 ? -52.546 -15.069 -24.308 1.00 32.27 228 GLY A O 1
ATOM 834 N N . VAL A 1 125 ? -54.572 -16.093 -24.099 1.00 29.08 229 VAL A N 1
ATOM 835 C CA . VAL A 1 125 ? -55.312 -15.289 -25.101 1.00 34.56 229 VAL A CA 1
ATOM 836 C C . VAL A 1 125 ? -56.395 -14.542 -24.300 1.00 40.91 229 VAL A C 1
ATOM 837 O O . VAL A 1 125 ? -57.492 -15.095 -24.114 1.00 52.17 229 VAL A O 1
ATOM 841 N N . THR A 1 126 ? -56.056 -13.400 -23.718 1.00 42.73 230 THR A N 1
ATOM 842 C CA . THR A 1 126 ? -56.972 -12.555 -22.890 1.00 46.18 230 THR A CA 1
ATOM 843 C C . THR A 1 126 ? -56.776 -11.085 -23.268 1.00 48.49 230 THR A C 1
ATOM 844 O O . THR A 1 126 ? -55.899 -10.797 -24.115 1.00 48.14 230 THR A O 1
ATOM 848 N N . GLY A 1 127 ? -57.516 -10.168 -22.644 1.00 50.08 231 GLY A N 1
ATOM 849 C CA . GLY A 1 127 ? -57.432 -8.726 -22.959 1.00 46.20 231 GLY A CA 1
ATOM 850 C C . GLY A 1 127 ? -56.055 -8.166 -22.645 1.00 43.48 231 GLY A C 1
ATOM 851 O O . GLY A 1 127 ? -55.652 -7.181 -23.273 1.00 52.63 231 GLY A O 1
ATOM 852 N N . ASP A 1 128 ? -55.395 -8.771 -21.667 1.00 35.90 232 ASP A N 1
ATOM 853 C CA . ASP A 1 128 ? -54.085 -8.408 -21.070 1.00 37.56 232 ASP A CA 1
ATOM 854 C C . ASP A 1 128 ? -52.860 -8.859 -21.904 1.00 29.98 232 ASP A C 1
ATOM 855 O O . ASP A 1 128 ? -51.698 -8.503 -21.541 1.00 26.33 232 ASP A O 1
ATOM 860 N N . THR A 1 129 ? -53.041 -9.794 -22.829 1.00 31.01 233 THR A N 1
ATOM 861 C CA . THR A 1 129 ? -51.911 -10.570 -23.431 1.00 28.50 233 THR A CA 1
ATOM 862 C C . THR A 1 129 ? -50.830 -9.604 -23.971 1.00 25.15 233 THR A C 1
ATOM 863 O O . THR A 1 129 ? -49.622 -9.802 -23.687 1.00 25.96 233 THR A O 1
ATOM 867 N N . MET A 1 130 ? -51.217 -8.605 -24.741 1.00 27.24 234 MET A N 1
ATOM 868 C CA . MET A 1 130 ? -50.210 -7.769 -25.436 1.00 26.51 234 MET A CA 1
ATOM 869 C C . MET A 1 130 ? -49.389 -6.982 -24.412 1.00 25.61 234 MET A C 1
ATOM 870 O O . MET A 1 130 ? -48.142 -6.856 -24.590 1.00 26.38 234 MET A O 1
ATOM 875 N N . THR A 1 131 ? -49.978 -6.581 -23.275 1.00 29.27 235 THR A N 1
ATOM 876 C CA . THR A 1 131 ? -49.239 -5.858 -22.198 1.00 26.19 235 THR A CA 1
ATOM 877 C C . THR A 1 131 ? -48.290 -6.826 -21.510 1.00 25.65 235 THR A C 1
ATOM 878 O O . THR A 1 131 ? -47.115 -6.484 -21.273 1.00 24.66 235 THR A O 1
ATOM 882 N N . ARG A 1 132 ? -48.765 -8.054 -21.234 1.00 25.95 236 ARG A N 1
ATOM 883 C CA . ARG A 1 132 ? -47.895 -9.098 -20.637 1.00 25.71 236 ARG A CA 1
ATOM 884 C C . ARG A 1 132 ? -46.695 -9.332 -21.564 1.00 22.25 236 ARG A C 1
ATOM 885 O O . ARG A 1 132 ? -45.564 -9.339 -21.074 1.00 24.72 236 ARG A O 1
ATOM 893 N N . VAL A 1 133 ? -46.932 -9.514 -22.852 1.00 24.00 237 VAL A N 1
ATOM 894 C CA . VAL A 1 133 ? -45.823 -9.802 -23.814 1.00 24.07 237 VAL A CA 1
ATOM 895 C C . VAL A 1 133 ? -44.823 -8.622 -23.808 1.00 25.99 237 VAL A C 1
ATOM 896 O O . VAL A 1 133 ? -43.618 -8.831 -23.744 1.00 23.64 237 VAL A O 1
ATOM 900 N N . LYS A 1 134 ? -45.315 -7.390 -23.881 1.00 28.62 238 LYS A N 1
ATOM 901 C CA . LYS A 1 134 ? -44.447 -6.180 -23.876 1.00 30.20 238 LYS A CA 1
ATOM 902 C C . LYS A 1 134 ? -43.498 -6.190 -22.679 1.00 26.80 238 LYS A C 1
ATOM 903 O O . LYS A 1 134 ? -42.244 -6.010 -22.840 1.00 25.66 238 LYS A O 1
ATOM 909 N N . LYS A 1 135 ? -44.028 -6.404 -21.477 1.00 27.74 239 LYS A N 1
ATOM 910 C CA . LYS A 1 135 ? -43.189 -6.410 -20.251 1.00 26.55 239 LYS A CA 1
ATOM 911 C C . LYS A 1 135 ? -42.215 -7.579 -20.245 1.00 25.42 239 LYS A C 1
ATOM 912 O O . LYS A 1 135 ? -41.082 -7.415 -19.750 1.00 25.89 239 LYS A O 1
ATOM 918 N N . LEU A 1 136 ? -42.619 -8.748 -20.750 1.00 25.81 240 LEU A N 1
ATOM 919 C CA . LEU A 1 136 ? -41.671 -9.893 -20.830 1.00 22.81 240 LEU A CA 1
ATOM 920 C C . LEU A 1 136 ? -40.554 -9.607 -21.838 1.00 21.00 240 LEU A C 1
ATOM 921 O O . LEU A 1 136 ? -39.368 -9.900 -21.542 1.00 24.35 240 LEU A O 1
ATOM 926 N N . VAL A 1 137 ? -40.882 -9.027 -22.984 1.00 23.44 241 VAL A N 1
ATOM 927 C CA . VAL A 1 137 ? -39.847 -8.657 -23.984 1.00 25.32 241 VAL A CA 1
ATOM 928 C C . VAL A 1 137 ? -38.905 -7.602 -23.364 1.00 26.33 241 VAL A C 1
ATOM 929 O O . VAL A 1 137 ? -37.687 -7.704 -23.554 1.00 24.59 241 VAL A O 1
ATOM 933 N N . GLU A 1 138 ? -39.422 -6.608 -22.655 1.00 29.46 242 GLU A N 1
ATOM 934 C CA . GLU A 1 138 ? -38.556 -5.585 -21.995 1.00 29.64 242 GLU A CA 1
ATOM 935 C C . GLU A 1 138 ? -37.674 -6.256 -20.948 1.00 32.62 242 GLU A C 1
ATOM 936 O O . GLU A 1 138 ? -36.575 -5.768 -20.719 1.00 30.08 242 GLU A O 1
ATOM 942 N N . ALA A 1 139 ? -38.082 -7.403 -20.383 1.00 28.56 243 ALA A N 1
ATOM 943 C CA . ALA A 1 139 ? -37.240 -8.182 -19.455 1.00 27.96 243 ALA A CA 1
ATOM 944 C C . ALA A 1 139 ? -36.311 -9.131 -20.220 1.00 25.27 243 ALA A C 1
ATOM 945 O O . ALA A 1 139 ? -35.605 -9.864 -19.563 1.00 25.43 243 ALA A O 1
ATOM 947 N N . ASN A 1 140 ? -36.238 -9.048 -21.553 1.00 26.50 244 ASN A N 1
ATOM 948 C CA . ASN A 1 140 ? -35.275 -9.815 -22.401 1.00 25.32 244 ASN A CA 1
ATOM 949 C C . ASN A 1 140 ? -35.593 -11.325 -22.338 1.00 23.18 244 ASN A C 1
ATOM 950 O O . ASN A 1 140 ? -34.670 -12.131 -22.503 1.00 22.29 244 ASN A O 1
ATOM 955 N N . VAL A 1 141 ? -36.878 -11.681 -22.251 1.00 22.29 245 VAL A N 1
ATOM 956 C CA . VAL A 1 141 ? -37.265 -13.111 -22.433 1.00 21.69 245 VAL A CA 1
ATOM 957 C C . VAL A 1 141 ? -36.777 -13.612 -23.809 1.00 21.46 245 VAL A C 1
ATOM 958 O O . VAL A 1 141 ? -36.767 -12.845 -24.798 1.00 21.59 245 VAL A O 1
ATOM 962 N N . ASP A 1 142 ? -36.333 -14.874 -23.888 1.00 19.45 246 ASP A N 1
ATOM 963 C CA . ASP A 1 142 ? -35.826 -15.478 -25.122 1.00 19.73 246 ASP A CA 1
ATOM 964 C C . ASP A 1 142 ? -36.973 -16.025 -25.956 1.00 19.62 246 ASP A C 1
ATOM 965 O O . ASP A 1 142 ? -36.802 -16.115 -27.163 1.00 20.55 246 ASP A O 1
ATOM 970 N N . VAL A 1 143 ? -38.080 -16.439 -25.351 1.00 17.82 247 VAL A N 1
ATOM 971 C CA . VAL A 1 143 ? -39.191 -17.047 -26.120 1.00 17.97 247 VAL A CA 1
ATOM 972 C C . VAL A 1 143 ? -40.480 -16.844 -25.318 1.00 16.92 247 VAL A C 1
ATOM 973 O O . VAL A 1 143 ? -40.428 -16.908 -24.093 1.00 18.87 247 VAL A O 1
ATOM 977 N N A ILE A 1 144 ? -41.565 -16.523 -26.026 0.74 17.42 248 ILE A N 1
ATOM 978 N N B ILE A 1 144 ? -41.595 -16.600 -26.001 0.26 17.34 248 ILE A N 1
ATOM 979 C CA A ILE A 1 144 ? -42.955 -16.500 -25.508 0.74 17.37 248 ILE A CA 1
ATOM 980 C CA B ILE A 1 144 ? -42.924 -16.527 -25.343 0.26 17.22 248 ILE A CA 1
ATOM 981 C C A ILE A 1 144 ? -43.615 -17.845 -25.866 0.74 18.73 248 ILE A C 1
ATOM 982 C C B ILE A 1 144 ? -43.809 -17.661 -25.865 0.26 17.67 248 ILE A C 1
ATOM 983 O O A ILE A 1 144 ? -43.449 -18.323 -27.003 0.74 18.09 248 ILE A O 1
ATOM 984 O O B ILE A 1 144 ? -44.004 -17.781 -27.094 0.26 16.54 248 ILE A O 1
ATOM 993 N N . VAL A 1 145 ? -44.364 -18.405 -24.914 1.00 17.22 249 VAL A N 1
ATOM 994 C CA . VAL A 1 145 ? -45.217 -19.584 -25.164 1.00 17.31 249 VAL A CA 1
ATOM 995 C C . VAL A 1 145 ? -46.655 -19.111 -25.090 1.00 18.33 249 VAL A C 1
ATOM 996 O O . VAL A 1 145 ? -47.115 -18.761 -24.014 1.00 19.63 249 VAL A O 1
ATOM 1000 N N . ILE A 1 146 ? -47.319 -19.096 -26.206 1.00 18.04 250 ILE A N 1
ATOM 1001 C CA . ILE A 1 146 ? -48.782 -18.925 -26.236 1.00 18.57 250 ILE A CA 1
ATOM 1002 C C . ILE A 1 146 ? -49.407 -20.266 -25.847 1.00 21.03 250 ILE A C 1
ATOM 1003 O O . ILE A 1 146 ? -49.341 -21.211 -26.638 1.00 20.86 250 ILE A O 1
ATOM 1008 N N . ASP A 1 147 ? -49.921 -20.335 -24.620 1.00 20.51 251 ASP A N 1
ATOM 1009 C CA . ASP A 1 147 ? -50.131 -21.622 -23.898 1.00 24.05 251 ASP A CA 1
ATOM 1010 C C . ASP A 1 147 ? -51.640 -21.756 -23.717 1.00 24.33 251 ASP A C 1
ATOM 1011 O O . ASP A 1 147 ? -52.185 -21.032 -22.890 1.00 24.12 251 ASP A O 1
ATOM 1016 N N . THR A 1 148 ? -52.313 -22.575 -24.529 1.00 22.27 252 THR A N 1
ATOM 1017 C CA . THR A 1 148 ? -53.783 -22.696 -24.440 1.00 21.75 252 THR A CA 1
ATOM 1018 C C . THR A 1 148 ? -54.200 -24.169 -24.520 1.00 21.01 252 THR A C 1
ATOM 1019 O O . THR A 1 148 ? -53.431 -24.984 -25.050 1.00 18.40 252 THR A O 1
ATOM 1023 N N . ALA A 1 149 ? -55.409 -24.466 -24.038 1.00 22.24 253 ALA A N 1
ATOM 1024 C CA . ALA A 1 149 ? -55.970 -25.842 -24.085 1.00 23.65 253 ALA A CA 1
ATOM 1025 C C . ALA A 1 149 ? -56.183 -26.287 -25.543 1.00 22.56 253 ALA A C 1
ATOM 1026 O O . ALA A 1 149 ? -55.897 -27.447 -25.876 1.00 22.40 253 ALA A O 1
ATOM 1028 N N . HIS A 1 150 ? -56.680 -25.408 -26.405 1.00 21.34 254 HIS A N 1
ATOM 1029 C CA . HIS A 1 150 ? -57.045 -25.711 -27.802 1.00 22.79 254 HIS A CA 1
ATOM 1030 C C . HIS A 1 150 ? -56.404 -24.661 -28.722 1.00 23.27 254 HIS A C 1
ATOM 1031 O O . HIS A 1 150 ? -57.053 -23.635 -29.063 1.00 21.00 254 HIS A O 1
ATOM 1038 N N . GLY A 1 151 ? -55.168 -24.918 -29.129 1.00 22.64 255 GLY A N 1
ATOM 1039 C CA . GLY A 1 151 ? -54.411 -24.010 -29.999 1.00 21.24 255 GLY A CA 1
ATOM 1040 C C . GLY A 1 151 ? -55.044 -23.857 -31.365 1.00 21.96 255 GLY A C 1
ATOM 1041 O O . GLY A 1 151 ? -54.782 -22.852 -32.006 1.00 22.95 255 GLY A O 1
ATOM 1042 N N . HIS A 1 152 ? -55.871 -24.818 -31.815 1.00 20.40 256 HIS A N 1
ATOM 1043 C CA . HIS A 1 152 ? -56.516 -24.765 -33.141 1.00 19.32 256 HIS A CA 1
ATOM 1044 C C . HIS A 1 152 ? -57.821 -23.963 -33.039 1.00 23.80 256 HIS A C 1
ATOM 1045 O O . HIS A 1 152 ? -58.927 -24.521 -33.232 1.00 25.80 256 HIS A O 1
ATOM 1052 N N . SER A 1 153 ? -57.711 -22.717 -32.660 1.00 23.26 257 SER A N 1
ATOM 1053 C CA . SER A 1 153 ? -58.878 -21.853 -32.399 1.00 24.38 257 SER A CA 1
ATOM 1054 C C . SER A 1 153 ? -58.598 -20.459 -32.960 1.00 26.11 257 SER A C 1
ATOM 1055 O O . SER A 1 153 ? -57.446 -20.023 -32.929 1.00 23.52 257 SER A O 1
ATOM 1058 N N . GLN A 1 154 ? -59.616 -19.796 -33.476 1.00 25.43 258 GLN A N 1
ATOM 1059 C CA . GLN A 1 154 ? -59.436 -18.472 -34.155 1.00 27.08 258 GLN A CA 1
ATOM 1060 C C . GLN A 1 154 ? -58.774 -17.470 -33.201 1.00 24.92 258 GLN A C 1
ATOM 1061 O O . GLN A 1 154 ? -57.839 -16.711 -33.655 1.00 25.12 258 GLN A O 1
ATOM 1067 N N . GLY A 1 155 ? -59.192 -17.439 -31.925 1.00 25.76 259 GLY A N 1
ATOM 1068 C CA . GLY A 1 155 ? -58.638 -16.525 -30.904 1.00 27.58 259 GLY A CA 1
ATOM 1069 C C . GLY A 1 155 ? -57.127 -16.702 -30.784 1.00 30.00 259 GLY A C 1
ATOM 1070 O O . GLY A 1 155 ? -56.356 -15.708 -30.644 1.00 26.80 259 GLY A O 1
ATOM 1071 N N . VAL A 1 156 ? -56.673 -17.950 -30.823 1.00 24.94 260 VAL A N 1
ATOM 1072 C CA . VAL A 1 156 ? -55.238 -18.261 -30.658 1.00 23.64 260 VAL A CA 1
ATOM 1073 C C . VAL A 1 156 ? -54.511 -17.783 -31.914 1.00 21.60 260 VAL A C 1
ATOM 1074 O O . VAL A 1 156 ? -53.440 -17.125 -31.744 1.00 24.21 260 VAL A O 1
ATOM 1078 N N . LEU A 1 157 ? -55.067 -18.064 -33.096 1.00 20.53 261 LEU A N 1
ATOM 1079 C CA . LEU A 1 157 ? -54.424 -17.688 -34.376 1.00 22.78 261 LEU A CA 1
ATOM 1080 C C . LEU A 1 157 ? -54.295 -16.154 -34.428 1.00 23.45 261 LEU A C 1
ATOM 1081 O O . LEU A 1 157 ? -53.213 -15.629 -34.726 1.00 21.92 261 LEU A O 1
ATOM 1086 N N . ASN A 1 158 ? -55.331 -15.435 -34.043 1.00 23.35 262 ASN A N 1
ATOM 1087 C CA . ASN A 1 158 ? -55.283 -13.948 -33.982 1.00 25.67 262 ASN A CA 1
ATOM 1088 C C . ASN A 1 158 ? -54.200 -13.449 -33.027 1.00 23.31 262 ASN A C 1
ATOM 1089 O O . ASN A 1 158 ? -53.597 -12.369 -33.278 1.00 24.86 262 ASN A O 1
ATOM 1094 N N . THR A 1 159 ? -53.998 -14.109 -31.894 1.00 23.59 263 THR A N 1
ATOM 1095 C CA . THR A 1 159 ? -52.988 -13.666 -30.922 1.00 23.77 263 THR A CA 1
ATOM 1096 C C . THR A 1 159 ? -51.583 -13.945 -31.468 1.00 23.84 263 THR A C 1
ATOM 1097 O O . THR A 1 159 ? -50.683 -13.102 -31.267 1.00 21.88 263 THR A O 1
ATOM 1101 N N . VAL A 1 160 ? -51.364 -15.116 -32.057 1.00 21.51 264 VAL A N 1
ATOM 1102 C CA . VAL A 1 160 ? -50.056 -15.429 -32.690 1.00 22.19 264 VAL A CA 1
ATOM 1103 C C . VAL A 1 160 ? -49.714 -14.309 -33.689 1.00 21.23 264 VAL A C 1
ATOM 1104 O O . VAL A 1 160 ? -48.573 -13.719 -33.610 1.00 25.02 264 VAL A O 1
ATOM 1108 N N . THR A 1 161 ? -50.644 -13.979 -34.552 1.00 22.55 265 THR A N 1
ATOM 1109 C CA . THR A 1 161 ? -50.448 -12.944 -35.607 1.00 24.42 265 THR A CA 1
ATOM 1110 C C . THR A 1 161 ? -50.115 -11.601 -34.948 1.00 25.42 265 THR A C 1
ATOM 1111 O O . THR A 1 161 ? -49.160 -10.918 -35.402 1.00 22.91 265 THR A O 1
ATOM 1115 N N . LYS A 1 162 ? -50.869 -11.195 -33.915 1.00 23.73 266 LYS A N 1
ATOM 1116 C CA . LYS A 1 162 ? -50.638 -9.843 -33.350 1.00 27.96 266 LYS A CA 1
ATOM 1117 C C . LYS A 1 162 ? -49.261 -9.796 -32.696 1.00 27.02 266 LYS A C 1
ATOM 1118 O O . LYS A 1 162 ? -48.564 -8.757 -32.822 1.00 25.16 266 LYS A O 1
ATOM 1124 N N . ILE A 1 163 ? -48.828 -10.874 -32.037 1.00 22.99 267 ILE A N 1
ATOM 1125 C CA . ILE A 1 163 ? -47.494 -10.921 -31.381 1.00 19.90 267 ILE A CA 1
ATOM 1126 C C . ILE A 1 163 ? -46.396 -10.874 -32.463 1.00 21.73 267 ILE A C 1
ATOM 1127 O O . ILE A 1 163 ? -45.437 -10.111 -32.294 1.00 22.97 267 ILE A O 1
ATOM 1132 N N . ARG A 1 164 ? -46.541 -11.654 -33.525 1.00 18.96 268 ARG A N 1
ATOM 1133 C CA . ARG A 1 164 ? -45.512 -11.804 -34.579 1.00 21.45 268 ARG A CA 1
ATOM 1134 C C . ARG A 1 164 ? -45.383 -10.455 -35.311 1.00 22.90 268 ARG A C 1
ATOM 1135 O O . ARG A 1 164 ? -44.273 -10.019 -35.545 1.00 23.27 268 ARG A O 1
ATOM 1143 N N . GLU A 1 165 ? -46.491 -9.784 -35.541 1.00 24.27 269 GLU A N 1
ATOM 1144 C CA . GLU A 1 165 ? -46.482 -8.448 -36.203 1.00 25.40 269 GLU A CA 1
ATOM 1145 C C . GLU A 1 165 ? -45.770 -7.447 -35.304 1.00 26.51 269 GLU A C 1
ATOM 1146 O O . GLU A 1 165 ? -44.977 -6.645 -35.840 1.00 26.12 269 GLU A O 1
ATOM 1152 N N . THR A 1 166 ? -45.992 -7.486 -33.996 1.00 24.74 270 THR A N 1
ATOM 1153 C CA . THR A 1 166 ? -45.440 -6.464 -33.061 1.00 23.73 270 THR A CA 1
ATOM 1154 C C . THR A 1 166 ? -43.956 -6.735 -32.837 1.00 25.66 270 THR A C 1
ATOM 1155 O O . THR A 1 166 ? -43.217 -5.768 -32.666 1.00 24.08 270 THR A O 1
ATOM 1159 N N . TYR A 1 167 ? -43.526 -8.008 -32.877 1.00 23.44 271 TYR A N 1
ATOM 1160 C CA . TYR A 1 167 ? -42.154 -8.451 -32.529 1.00 23.27 271 TYR A CA 1
ATOM 1161 C C . TYR A 1 167 ? -41.638 -9.417 -33.588 1.00 24.57 271 TYR A C 1
ATOM 1162 O O . TYR A 1 167 ? -41.651 -10.653 -33.422 1.00 22.86 271 TYR A O 1
ATOM 1171 N N . PRO A 1 168 ? -41.201 -8.885 -34.750 1.00 24.07 272 PRO A N 1
ATOM 1172 C CA . PRO A 1 168 ? -40.810 -9.735 -35.879 1.00 22.20 272 PRO A CA 1
ATOM 1173 C C . PRO A 1 168 ? -39.718 -10.773 -35.615 1.00 20.69 272 PRO A C 1
ATOM 1174 O O . PRO A 1 168 ? -39.692 -11.765 -36.276 1.00 24.24 272 PRO A O 1
ATOM 1178 N N . GLU A 1 169 ? -38.849 -10.539 -34.655 1.00 21.68 273 GLU A N 1
ATOM 1179 C CA . GLU A 1 169 ? -37.763 -11.490 -34.312 1.00 22.10 273 GLU A CA 1
ATOM 1180 C C . GLU A 1 169 ? -38.070 -12.283 -33.036 1.00 22.33 273 GLU A C 1
ATOM 1181 O O . GLU A 1 169 ? -37.218 -13.061 -32.641 1.00 20.45 273 GLU A O 1
ATOM 1187 N N . LEU A 1 170 ? -39.196 -12.053 -32.352 1.00 18.79 274 LEU A N 1
ATOM 1188 C CA . LEU A 1 170 ? -39.443 -12.761 -31.086 1.00 18.01 274 LEU A CA 1
ATOM 1189 C C . LEU A 1 170 ? -39.698 -14.251 -31.359 1.00 16.76 274 LEU A C 1
ATOM 1190 O O . LEU A 1 170 ? -40.497 -14.579 -32.211 1.00 18.12 274 LEU A O 1
ATOM 1195 N N . ASN A 1 171 ? -39.000 -15.123 -30.655 1.00 16.46 275 ASN A N 1
ATOM 1196 C CA . ASN A 1 171 ? -39.311 -16.580 -30.696 1.00 16.63 275 ASN A CA 1
ATOM 1197 C C . ASN A 1 171 ? -40.726 -16.803 -30.146 1.00 17.16 275 ASN A C 1
ATOM 1198 O O . ASN A 1 171 ? -40.967 -16.429 -29.008 1.00 16.56 275 ASN A O 1
ATOM 1203 N N . ILE A 1 172 ? -41.553 -17.531 -30.902 1.00 16.75 276 ILE A N 1
ATOM 1204 C CA . ILE A 1 172 ? -42.923 -17.880 -30.462 1.00 16.46 276 ILE A CA 1
ATOM 1205 C C . ILE A 1 172 ? -43.104 -19.399 -30.524 1.00 17.17 276 ILE A C 1
ATOM 1206 O O . ILE A 1 172 ? -42.999 -19.989 -31.617 1.00 16.21 276 ILE A O 1
ATOM 1211 N N . ILE A 1 173 ? -43.418 -19.951 -29.367 1.00 16.46 277 ILE A N 1
ATOM 1212 C CA . ILE A 1 173 ? -43.983 -21.308 -29.227 1.00 16.46 277 ILE A CA 1
ATOM 1213 C C . ILE A 1 173 ? -45.489 -21.130 -29.120 1.00 16.58 277 ILE A C 1
ATOM 1214 O O . ILE A 1 173 ? -45.932 -20.294 -28.326 1.00 16.20 277 ILE A O 1
ATOM 1219 N N . ALA A 1 174 ? -46.282 -21.914 -29.857 1.00 16.73 278 ALA A N 1
ATOM 1220 C CA . ALA A 1 174 ? -47.733 -21.845 -29.709 1.00 16.70 278 ALA A CA 1
ATOM 1221 C C . ALA A 1 174 ? -48.304 -23.248 -29.608 1.00 17.62 278 ALA A C 1
ATOM 1222 O O . ALA A 1 174 ? -47.819 -24.156 -30.245 1.00 14.69 278 ALA A O 1
ATOM 1224 N N . GLY A 1 175 ? -49.333 -23.377 -28.784 1.00 17.44 279 GLY A N 1
ATOM 1225 C CA . GLY A 1 175 ? -50.013 -24.677 -28.660 1.00 16.39 279 GLY A CA 1
ATOM 1226 C C . GLY A 1 175 ? -51.154 -24.571 -27.686 1.00 18.47 279 GLY A C 1
ATOM 1227 O O . GLY A 1 175 ? -51.451 -23.472 -27.215 1.00 18.92 279 GLY A O 1
ATOM 1228 N N . ASN A 1 176 ? -51.784 -25.709 -27.370 1.00 17.07 280 ASN A N 1
ATOM 1229 C CA . ASN A 1 176 ? -51.389 -27.053 -27.756 1.00 16.67 280 ASN A CA 1
ATOM 1230 C C . ASN A 1 176 ? -52.289 -27.555 -28.867 1.00 15.79 280 ASN A C 1
ATOM 1231 O O . ASN A 1 176 ? -53.505 -27.206 -28.923 1.00 15.89 280 ASN A O 1
ATOM 1236 N N . VAL A 1 177 ? -51.722 -28.430 -29.667 1.00 15.90 281 VAL A N 1
ATOM 1237 C CA . VAL A 1 177 ? -52.435 -29.050 -30.801 1.00 15.84 281 VAL A CA 1
ATOM 1238 C C . VAL A 1 177 ? -52.054 -30.510 -30.873 1.00 13.89 281 VAL A C 1
ATOM 1239 O O . VAL A 1 177 ? -51.076 -30.939 -30.222 1.00 14.05 281 VAL A O 1
ATOM 1243 N N . ALA A 1 178 ? -52.737 -31.225 -31.743 1.00 14.54 282 ALA A N 1
ATOM 1244 C CA . ALA A 1 178 ? -52.456 -32.671 -31.970 1.00 14.31 282 ALA A CA 1
ATOM 1245 C C . ALA A 1 178 ? -52.683 -33.086 -33.415 1.00 16.82 282 ALA A C 1
ATOM 1246 O O . ALA A 1 178 ? -52.657 -34.275 -33.640 1.00 16.26 282 ALA A O 1
ATOM 1248 N N . THR A 1 179 ? -52.895 -32.154 -34.364 1.00 15.59 283 THR A N 1
ATOM 1249 C CA . THR A 1 179 ? -53.110 -32.490 -35.785 1.00 15.48 283 THR A CA 1
ATOM 1250 C C . THR A 1 179 ? -52.176 -31.663 -36.690 1.00 15.12 283 THR A C 1
ATOM 1251 O O . THR A 1 179 ? -51.771 -30.527 -36.325 1.00 15.75 283 THR A O 1
ATOM 1255 N N . ALA A 1 180 ? -51.908 -32.224 -37.850 1.00 16.43 284 ALA A N 1
ATOM 1256 C CA . ALA A 1 180 ? -51.228 -31.564 -38.992 1.00 16.35 284 ALA A CA 1
ATOM 1257 C C . ALA A 1 180 ? -51.937 -30.246 -39.332 1.00 17.78 284 ALA A C 1
ATOM 1258 O O . ALA A 1 180 ? -51.257 -29.174 -39.442 1.00 17.97 284 ALA A O 1
ATOM 1260 N N . GLU A 1 181 ? -53.262 -30.255 -39.387 1.00 17.29 285 GLU A N 1
ATOM 1261 C CA . GLU A 1 181 ? -54.012 -29.043 -39.803 1.00 19.10 285 GLU A CA 1
ATOM 1262 C C . GLU A 1 181 ? -53.796 -27.925 -38.784 1.00 18.39 285 GLU A C 1
ATOM 1263 O O . GLU A 1 181 ? -53.607 -26.746 -39.134 1.00 17.61 285 GLU A O 1
ATOM 1269 N N . ALA A 1 182 ? -53.845 -28.229 -37.505 1.00 17.55 286 ALA A N 1
ATOM 1270 C CA . ALA A 1 182 ? -53.652 -27.212 -36.458 1.00 16.87 286 ALA A CA 1
ATOM 1271 C C . ALA A 1 182 ? -52.217 -26.692 -36.516 1.00 18.13 286 ALA A C 1
ATOM 1272 O O . ALA A 1 182 ? -52.043 -25.510 -36.284 1.00 17.89 286 ALA A O 1
ATOM 1274 N N . THR A 1 183 ? -51.245 -27.592 -36.707 1.00 17.82 287 THR A N 1
ATOM 1275 C CA . THR A 1 183 ? -49.808 -27.273 -36.790 1.00 16.84 287 THR A CA 1
ATOM 1276 C C . THR A 1 183 ? -49.629 -26.250 -37.951 1.00 16.58 287 THR A C 1
ATOM 1277 O O . THR A 1 183 ? -49.022 -25.155 -37.737 1.00 16.48 287 THR A O 1
ATOM 1281 N N . ARG A 1 184 ? -50.219 -26.546 -39.077 1.00 17.11 288 ARG A N 1
ATOM 1282 C CA . ARG A 1 184 ? -50.180 -25.699 -40.298 1.00 19.04 288 ARG A CA 1
ATOM 1283 C C . ARG A 1 184 ? -50.743 -24.331 -39.964 1.00 18.59 288 ARG A C 1
ATOM 1284 O O . ARG A 1 184 ? -50.090 -23.305 -40.277 1.00 19.42 288 ARG A O 1
ATOM 1292 N N . ALA A 1 185 ? -51.876 -24.280 -39.261 1.00 19.02 289 ALA A N 1
ATOM 1293 C CA . ALA A 1 185 ? -52.572 -23.017 -38.990 1.00 17.17 289 ALA A CA 1
ATOM 1294 C C . ALA A 1 185 ? -51.702 -22.166 -38.080 1.00 19.57 289 ALA A C 1
ATOM 1295 O O . ALA A 1 185 ? -51.609 -20.917 -38.329 1.00 19.67 289 ALA A O 1
ATOM 1297 N N . LEU A 1 186 ? -51.150 -22.721 -36.991 1.00 17.72 290 LEU A N 1
ATOM 1298 C CA . LEU A 1 186 ? -50.312 -21.915 -36.088 1.00 16.64 290 LEU A CA 1
ATOM 1299 C C . LEU A 1 186 ? -49.084 -21.385 -36.828 1.00 17.68 290 LEU A C 1
ATOM 1300 O O . LEU A 1 186 ? -48.668 -20.239 -36.567 1.00 16.38 290 LEU A O 1
ATOM 1305 N N . ILE A 1 187 ? -48.494 -22.197 -37.687 1.00 17.53 291 ILE A N 1
ATOM 1306 C CA . ILE A 1 187 ? -47.270 -21.748 -38.415 1.00 19.19 291 ILE A CA 1
ATOM 1307 C C . ILE A 1 187 ? -47.668 -20.634 -39.410 1.00 21.57 291 ILE A C 1
ATOM 1308 O O . ILE A 1 187 ? -46.927 -19.611 -39.500 1.00 19.08 291 ILE A O 1
ATOM 1313 N N . GLU A 1 188 ? -48.787 -20.764 -40.123 1.00 21.03 292 GLU A N 1
ATOM 1314 C CA . GLU A 1 188 ? -49.253 -19.707 -41.073 1.00 24.60 292 GLU A CA 1
ATOM 1315 C C . GLU A 1 188 ? -49.495 -18.389 -40.322 1.00 23.31 292 GLU A C 1
ATOM 1316 O O . GLU A 1 188 ? -49.229 -17.363 -40.900 1.00 25.83 292 GLU A O 1
ATOM 1322 N N . ALA A 1 189 ? -49.919 -18.414 -39.059 1.00 21.01 293 ALA A N 1
ATOM 1323 C CA . ALA A 1 189 ? -50.158 -17.212 -38.231 1.00 22.62 293 ALA A CA 1
ATOM 1324 C C . ALA A 1 189 ? -48.826 -16.558 -37.819 1.00 24.22 293 ALA A C 1
ATOM 1325 O O . ALA A 1 189 ? -48.860 -15.361 -37.399 1.00 24.60 293 ALA A O 1
ATOM 1327 N N . GLY A 1 190 ? -47.711 -17.313 -37.792 1.00 21.78 294 GLY A N 1
ATOM 1328 C CA . GLY A 1 190 ? -46.386 -16.769 -37.424 1.00 23.48 294 GLY A CA 1
ATOM 1329 C C . GLY A 1 190 ? -45.655 -17.517 -36.322 1.00 21.60 294 GLY A C 1
ATOM 1330 O O . GLY A 1 190 ? -44.567 -17.033 -35.897 1.00 19.82 294 GLY A O 1
ATOM 1331 N N . ALA A 1 191 ? -46.139 -18.674 -35.838 1.00 19.85 295 ALA A N 1
ATOM 1332 C CA . ALA A 1 191 ? -45.418 -19.415 -34.771 1.00 18.90 295 ALA A CA 1
ATOM 1333 C C . ALA A 1 191 ? -44.107 -19.993 -35.327 1.00 17.53 295 ALA A C 1
ATOM 1334 O O . ALA A 1 191 ? -44.084 -20.477 -36.493 1.00 16.95 295 ALA A O 1
ATOM 1336 N N . ASP A 1 192 ? -43.060 -20.020 -34.513 1.00 14.77 296 ASP A N 1
ATOM 1337 C CA . ASP A 1 192 ? -41.782 -20.691 -34.853 1.00 15.75 296 ASP A CA 1
ATOM 1338 C C . ASP A 1 192 ? -41.820 -22.178 -34.454 1.00 16.18 296 ASP A C 1
ATOM 1339 O O . ASP A 1 192 ? -41.178 -22.982 -35.143 1.00 15.02 296 ASP A O 1
ATOM 1344 N N . VAL A 1 193 ? -42.498 -22.494 -33.334 1.00 15.66 297 VAL A N 1
ATOM 1345 C CA . VAL A 1 193 ? -42.439 -23.825 -32.658 1.00 15.24 297 VAL A CA 1
ATOM 1346 C C . VAL A 1 193 ? -43.881 -24.184 -32.310 1.00 16.64 297 VAL A C 1
ATOM 1347 O O . VAL A 1 193 ? -44.577 -23.285 -31.776 1.00 17.02 297 VAL A O 1
ATOM 1351 N N . VAL A 1 194 ? -44.277 -25.432 -32.577 1.00 13.93 298 VAL A N 1
ATOM 1352 C CA . VAL A 1 194 ? -45.639 -25.892 -32.277 1.00 14.54 298 VAL A CA 1
ATOM 1353 C C . VAL A 1 194 ? -45.572 -26.876 -31.108 1.00 15.89 298 VAL A C 1
ATOM 1354 O O . VAL A 1 194 ? -44.756 -27.801 -31.159 1.00 14.90 298 VAL A O 1
ATOM 1358 N N . LYS A 1 195 ? -46.359 -26.620 -30.052 1.00 16.28 299 LYS A N 1
ATOM 1359 C CA . LYS A 1 195 ? -46.346 -27.482 -28.851 1.00 15.67 299 LYS A CA 1
ATOM 1360 C C . LYS A 1 195 ? -47.527 -28.468 -28.951 1.00 14.18 299 LYS A C 1
ATOM 1361 O O . LYS A 1 195 ? -48.701 -28.057 -29.175 1.00 15.32 299 LYS A O 1
ATOM 1367 N N . VAL A 1 196 ? -47.191 -29.737 -28.851 1.00 14.37 300 VAL A N 1
ATOM 1368 C CA . VAL A 1 196 ? -48.071 -30.854 -29.210 1.00 14.70 300 VAL A CA 1
ATOM 1369 C C . VAL A 1 196 ? -48.441 -31.616 -27.936 1.00 14.05 300 VAL A C 1
ATOM 1370 O O . VAL A 1 196 ? -47.561 -32.140 -27.253 1.00 13.97 300 VAL A O 1
ATOM 1374 N N . GLY A 1 197 ? -49.733 -31.866 -27.786 1.00 15.13 301 GLY A N 1
ATOM 1375 C CA . GLY A 1 197 ? -50.300 -32.716 -26.734 1.00 14.60 301 GLY A CA 1
ATOM 1376 C C . GLY A 1 197 ? -51.709 -32.270 -26.408 1.00 14.54 301 GLY A C 1
ATOM 1377 O O . GLY A 1 197 ? -51.884 -31.139 -25.860 1.00 16.99 301 GLY A O 1
ATOM 1378 N N . ILE A 1 198 ? -52.697 -33.131 -26.645 1.00 14.90 302 ILE A N 1
ATOM 1379 C CA . ILE A 1 198 ? -54.094 -32.832 -26.198 1.00 15.15 302 ILE A CA 1
ATOM 1380 C C . ILE A 1 198 ? -54.525 -34.030 -25.350 1.00 16.66 302 ILE A C 1
ATOM 1381 O O . ILE A 1 198 ? -54.738 -35.105 -25.958 1.00 19.94 302 ILE A O 1
ATOM 1386 N N . GLY A 1 199 ? -54.340 -33.887 -24.053 1.00 18.58 303 GLY A N 1
ATOM 1387 C CA . GLY A 1 199 ? -54.833 -34.784 -23.005 1.00 21.63 303 GLY A CA 1
ATOM 1388 C C . GLY A 1 199 ? -53.847 -35.793 -22.415 1.00 20.65 303 GLY A C 1
ATOM 1389 O O . GLY A 1 199 ? -54.262 -36.470 -21.463 1.00 21.18 303 GLY A O 1
ATOM 1390 N N . PRO A 1 200 ? -52.567 -35.949 -22.870 1.00 19.63 304 PRO A N 1
ATOM 1391 C CA . PRO A 1 200 ? -51.734 -37.032 -22.320 1.00 20.77 304 PRO A CA 1
ATOM 1392 C C . PRO A 1 200 ? -51.133 -36.740 -20.925 1.00 21.43 304 PRO A C 1
ATOM 1393 O O . PRO A 1 200 ? -50.518 -37.632 -20.314 1.00 22.19 304 PRO A O 1
ATOM 1397 N N . GLY A 1 201 ? -51.258 -35.507 -20.437 1.00 24.96 305 GLY A N 1
ATOM 1398 C CA . GLY A 1 201 ? -50.696 -35.093 -19.128 1.00 26.76 305 GLY A CA 1
ATOM 1399 C C . GLY A 1 201 ? -51.093 -36.003 -17.982 1.00 28.23 305 GLY A C 1
ATOM 1400 O O . GLY A 1 201 ? -52.250 -36.493 -17.935 1.00 27.77 305 GLY A O 1
ATOM 1401 N N . SER A 1 202 ? -50.163 -36.250 -17.060 1.00 26.96 306 SER A N 1
ATOM 1402 C CA . SER A 1 202 ? -50.379 -37.081 -15.837 1.00 28.65 306 SER A CA 1
ATOM 1403 C C . SER A 1 202 ? -51.644 -36.655 -15.077 1.00 26.95 306 SER A C 1
ATO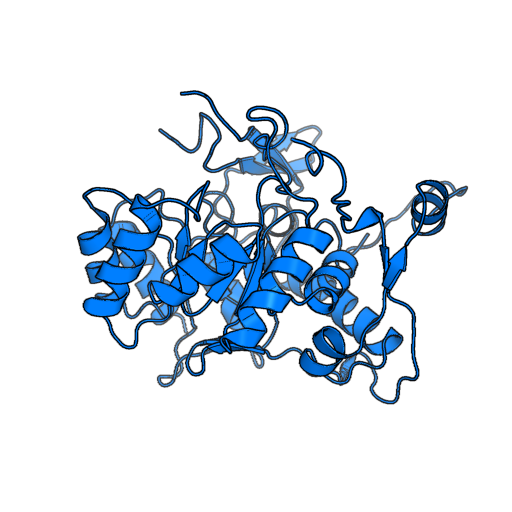M 1404 O O . SER A 1 202 ? -52.325 -37.525 -14.545 1.00 31.40 306 SER A O 1
ATOM 1407 N N . ILE A 1 203 ? -51.969 -35.361 -15.006 1.00 26.68 307 ILE A N 1
ATOM 1408 C CA . ILE A 1 203 ? -53.107 -34.907 -14.147 1.00 30.27 307 ILE A CA 1
ATOM 1409 C C . ILE A 1 203 ? -54.230 -34.359 -15.032 1.00 30.36 307 ILE A C 1
ATOM 1410 O O . ILE A 1 203 ? -55.246 -33.861 -14.474 1.00 31.54 307 ILE A O 1
ATOM 1415 N N . CYS A 1 204 ? -54.118 -34.542 -16.354 1.00 29.30 308 CYS A N 1
ATOM 1416 C CA . CYS A 1 204 ? -55.117 -34.016 -17.316 1.00 28.00 308 CYS A CA 1
ATOM 1417 C C . CYS A 1 204 ? -56.292 -34.998 -17.455 1.00 25.96 308 CYS A C 1
ATOM 1418 O O . CYS A 1 204 ? -56.093 -36.254 -17.381 1.00 26.36 308 CYS A O 1
ATOM 1421 N N . THR A 1 205 ? -57.504 -34.437 -17.601 1.00 26.30 309 THR A N 1
ATOM 1422 C CA . THR A 1 205 ? -58.764 -35.186 -17.764 1.00 24.26 309 THR A CA 1
ATOM 1423 C C . THR A 1 205 ? -59.515 -34.714 -19.005 1.00 22.64 309 THR A C 1
ATOM 1424 O O . THR A 1 205 ? -60.632 -35.203 -19.212 1.00 22.46 309 THR A O 1
ATOM 1428 N N . THR A 1 206 ? -58.891 -33.919 -19.858 1.00 20.52 310 THR A N 1
ATOM 1429 C CA . THR A 1 206 ? -59.474 -33.514 -21.156 1.00 20.50 310 THR A CA 1
ATOM 1430 C C . THR A 1 206 ? -60.083 -34.724 -21.872 1.00 21.63 310 THR A C 1
ATOM 1431 O O . THR A 1 206 ? -61.221 -34.622 -22.375 1.00 19.24 310 THR A O 1
ATOM 1435 N N . ARG A 1 207 ? -59.355 -35.819 -21.963 1.00 17.44 311 ARG A N 1
ATOM 1436 C CA . ARG A 1 207 ? -59.784 -36.967 -22.804 1.00 22.05 311 ARG A CA 1
ATOM 1437 C C . ARG A 1 207 ? -61.071 -37.549 -22.232 1.00 23.28 311 ARG A C 1
ATOM 1438 O O . ARG A 1 207 ? -61.955 -37.956 -23.038 1.00 25.49 311 ARG A O 1
ATOM 1446 N N . VAL A 1 208 ? -61.195 -37.529 -20.916 1.00 19.99 312 VAL A N 1
ATOM 1447 C CA . VAL A 1 208 ? -62.347 -38.126 -20.221 1.00 22.20 312 VAL A CA 1
ATOM 1448 C C . VAL A 1 208 ? -63.528 -37.147 -20.101 1.00 21.88 312 VAL A C 1
ATOM 1449 O O . VAL A 1 208 ? -64.659 -37.580 -20.289 1.00 21.65 312 VAL A O 1
ATOM 1453 N N A VAL A 1 209 ? -63.238 -35.901 -19.706 0.40 19.51 313 VAL A N 1
ATOM 1454 N N B VAL A 1 209 ? -63.294 -35.887 -19.796 0.60 21.63 313 VAL A N 1
ATOM 1455 C CA A VAL A 1 209 ? -64.224 -34.786 -19.524 0.40 18.23 313 VAL A CA 1
ATOM 1456 C CA B VAL A 1 209 ? -64.449 -34.975 -19.568 0.60 21.42 313 VAL A CA 1
ATOM 1457 C C A VAL A 1 209 ? -64.870 -34.443 -20.875 0.40 18.19 313 VAL A C 1
ATOM 1458 C C B VAL A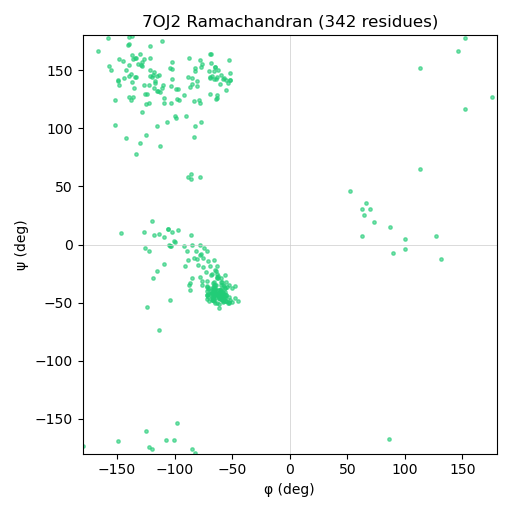 1 209 ? -64.917 -34.370 -20.903 0.60 19.99 313 VAL A C 1
ATOM 1459 O O A VAL A 1 209 ? -66.127 -34.351 -20.935 0.40 17.48 313 VAL A O 1
ATOM 1460 O O B VAL A 1 209 ? -66.119 -34.049 -21.009 0.60 17.16 313 VAL A O 1
ATOM 1467 N N . ALA A 1 210 ? -64.047 -34.228 -21.910 1.00 16.98 314 ALA A N 1
ATOM 1468 C CA . ALA A 1 210 ? -64.482 -33.676 -23.201 1.00 16.40 314 ALA A CA 1
ATOM 1469 C C . ALA A 1 210 ? -64.678 -34.794 -24.227 1.00 15.84 314 ALA A C 1
ATOM 1470 O O . ALA A 1 210 ? -65.506 -34.617 -25.146 1.00 15.93 314 ALA A O 1
ATOM 1472 N N . GLY A 1 211 ? -63.972 -35.915 -24.058 1.00 17.13 315 GLY A N 1
ATOM 1473 C CA . GLY A 1 211 ? -63.991 -37.033 -25.014 1.00 17.02 315 GLY A CA 1
ATOM 1474 C C . GLY A 1 211 ? -62.988 -36.903 -26.137 1.00 17.31 315 GLY A C 1
ATOM 1475 O O . GLY A 1 211 ? -63.096 -37.655 -27.092 1.00 16.18 315 GLY A O 1
ATOM 1476 N N . VAL A 1 212 ? -61.995 -36.014 -26.025 1.00 16.70 316 VAL A N 1
ATOM 1477 C CA . VAL A 1 212 ? -61.189 -35.544 -27.169 1.00 18.81 316 VAL A CA 1
ATOM 1478 C C . VAL A 1 212 ? -59.698 -35.859 -26.907 1.00 20.02 316 VAL A C 1
ATOM 1479 O O . VAL A 1 212 ? -59.286 -35.831 -25.742 1.00 20.91 316 VAL A O 1
ATOM 1483 N N . GLY A 1 213 ? -58.946 -36.091 -27.978 1.00 19.17 317 GLY A N 1
ATOM 1484 C CA . GLY A 1 213 ? -57.490 -36.209 -27.900 1.00 19.74 317 GLY A CA 1
ATOM 1485 C C . GLY A 1 213 ? -56.935 -37.069 -28.977 1.00 18.82 317 GLY A C 1
ATOM 1486 O O . GLY A 1 213 ? -57.693 -37.613 -29.775 1.00 16.10 317 GLY A O 1
ATOM 1487 N N . VAL A 1 214 ? -55.608 -37.175 -28.985 1.00 16.96 318 VAL A N 1
ATOM 1488 C CA . VAL A 1 214 ? -54.878 -38.000 -29.947 1.00 14.05 318 VAL A CA 1
ATOM 1489 C C . VAL A 1 214 ? -53.764 -38.659 -29.164 1.00 15.15 318 VAL A C 1
ATOM 1490 O O . VAL A 1 214 ? -53.028 -37.947 -28.482 1.00 13.81 318 VAL A O 1
ATOM 1494 N N . PRO A 1 215 ? -53.630 -40.008 -29.224 1.00 13.36 319 PRO A N 1
ATOM 1495 C CA . PRO A 1 215 ? -52.525 -40.693 -28.541 1.00 14.19 319 PRO A CA 1
ATOM 1496 C C . PRO A 1 215 ? -51.202 -40.021 -28.955 1.00 12.55 319 PRO A C 1
ATOM 1497 O O . PRO A 1 215 ? -50.981 -39.668 -30.141 1.00 12.83 319 PRO A O 1
ATOM 1501 N N . GLN A 1 216 ? -50.303 -39.901 -28.002 1.00 13.39 320 GLN A N 1
ATOM 1502 C CA . GLN A 1 216 ? -49.252 -38.857 -28.091 1.00 14.49 320 GLN A CA 1
ATOM 1503 C C . GLN A 1 216 ? -48.204 -39.189 -29.158 1.00 14.03 320 GLN A C 1
ATOM 1504 O O . GLN A 1 216 ? -47.634 -38.230 -29.716 1.00 13.05 320 GLN A O 1
ATOM 1510 N N . ILE A 1 217 ? -47.838 -40.445 -29.361 1.00 14.07 321 ILE A N 1
ATOM 1511 C CA . ILE A 1 217 ? -46.814 -40.752 -30.390 1.00 13.68 321 ILE A CA 1
ATOM 1512 C C . ILE A 1 217 ? -47.391 -40.391 -31.747 1.00 14.21 321 ILE A C 1
ATOM 1513 O O . ILE A 1 217 ? -46.687 -39.770 -32.528 1.00 14.36 321 ILE A O 1
ATOM 1518 N N . THR A 1 218 ? -48.645 -40.730 -32.034 1.00 12.69 322 THR A N 1
ATOM 1519 C CA . THR A 1 218 ? -49.324 -40.328 -33.274 1.00 12.86 322 THR A CA 1
ATOM 1520 C C . THR A 1 218 ? -49.379 -38.790 -33.359 1.00 13.16 322 THR A C 1
ATOM 1521 O O . THR A 1 218 ? -49.113 -38.246 -34.483 1.00 14.15 322 THR A O 1
ATOM 1525 N N . ALA A 1 219 ? -49.767 -38.105 -32.287 1.00 12.50 323 ALA A N 1
ATOM 1526 C CA . ALA A 1 219 ? -49.841 -36.622 -32.257 1.00 12.94 323 ALA A CA 1
ATOM 1527 C C . ALA A 1 219 ? -48.499 -36.015 -32.651 1.00 12.82 323 ALA A C 1
ATOM 1528 O O . ALA A 1 219 ? -48.456 -35.125 -33.544 1.00 14.08 323 ALA A O 1
ATOM 1530 N N . ILE A 1 220 ? -47.421 -36.494 -32.051 1.00 13.35 324 ILE A N 1
ATOM 1531 C CA . ILE A 1 220 ? -46.054 -35.974 -32.323 1.00 12.96 324 ILE A CA 1
ATOM 1532 C C . ILE A 1 220 ? -45.732 -36.206 -33.789 1.00 15.04 324 ILE A C 1
ATOM 1533 O O . ILE A 1 220 ? -45.262 -35.283 -34.475 1.00 13.39 324 ILE A O 1
ATOM 1538 N N . TYR A 1 221 ? -45.913 -37.432 -34.273 1.00 13.81 325 TYR A N 1
ATOM 1539 C CA . TYR A 1 221 ? -45.549 -37.810 -35.636 1.00 14.93 325 TYR A CA 1
ATOM 1540 C C . TYR A 1 221 ? -46.330 -37.009 -36.663 1.00 15.79 325 TYR A C 1
ATOM 1541 O O . TYR A 1 221 ? -45.714 -36.500 -37.583 1.00 15.31 325 TYR A O 1
ATOM 1550 N N . ASP A 1 222 ? -47.638 -36.877 -36.469 1.00 15.20 326 ASP A N 1
ATOM 1551 C CA . ASP A 1 222 ? -48.480 -36.171 -37.444 1.00 15.88 326 ASP A CA 1
ATOM 1552 C C . ASP A 1 222 ? -48.079 -34.690 -37.467 1.00 16.19 326 ASP A C 1
ATOM 1553 O O . ASP A 1 222 ? -47.995 -34.103 -38.565 1.00 17.34 326 ASP A O 1
ATOM 1558 N N . CYS A 1 223 ? -47.875 -34.081 -36.314 1.00 13.63 327 CYS A N 1
ATOM 1559 C CA . CYS A 1 223 ? -47.548 -32.642 -36.209 1.00 14.35 327 CYS A CA 1
ATOM 1560 C C . CYS A 1 223 ? -46.111 -32.424 -36.710 1.00 15.18 327 CYS A C 1
ATOM 1561 O O . CYS A 1 223 ? -45.886 -31.448 -37.381 1.00 15.97 327 CYS A O 1
ATOM 1564 N N . ALA A 1 224 ? -45.157 -33.292 -36.405 1.00 14.50 328 ALA A N 1
ATOM 1565 C CA . ALA A 1 224 ? -43.746 -33.146 -36.879 1.00 14.80 328 ALA A CA 1
ATOM 1566 C C . ALA A 1 224 ? -43.701 -33.300 -38.408 1.00 17.02 328 ALA A C 1
ATOM 1567 O O . ALA A 1 224 ? -42.917 -32.559 -39.035 1.00 15.46 328 ALA A O 1
ATOM 1569 N N . THR A 1 225 ? -44.502 -34.224 -38.972 1.00 16.99 329 THR A N 1
ATOM 1570 C CA . THR A 1 225 ? -44.596 -34.434 -40.445 1.00 18.39 329 THR A CA 1
ATOM 1571 C C . THR A 1 225 ? -45.008 -33.100 -41.107 1.00 19.35 329 THR A C 1
ATOM 1572 O O . THR A 1 225 ? -44.373 -32.673 -42.105 1.00 19.11 329 THR A O 1
ATOM 1576 N N . GLU A 1 226 ? -45.986 -32.408 -40.525 1.00 17.15 330 GLU A N 1
ATOM 1577 C CA . GLU A 1 226 ? -46.416 -31.109 -41.063 1.00 17.59 330 GLU A CA 1
ATOM 1578 C C . GLU A 1 226 ? -45.349 -30.036 -40.805 1.00 18.21 330 GLU A C 1
ATOM 1579 O O . GLU A 1 226 ? -45.020 -29.243 -41.749 1.00 17.57 330 GLU A O 1
ATOM 1585 N N . ALA A 1 227 ? -44.833 -29.954 -39.590 1.00 15.62 331 ALA A N 1
ATOM 1586 C CA . ALA A 1 227 ? -43.871 -28.880 -39.215 1.00 18.14 331 ALA A CA 1
ATOM 1587 C C . ALA A 1 227 ? -42.648 -28.916 -40.135 1.00 18.63 331 ALA A C 1
ATOM 1588 O O . ALA A 1 227 ? -42.191 -27.790 -40.513 1.00 19.67 331 ALA A O 1
ATOM 1590 N N . ARG A 1 228 ? -42.155 -30.091 -40.467 1.00 19.43 332 ARG A N 1
ATOM 1591 C CA . ARG A 1 228 ? -40.975 -30.263 -41.347 1.00 22.70 332 ARG A CA 1
ATOM 1592 C C . ARG A 1 228 ? -41.218 -29.590 -42.715 1.00 22.16 332 ARG A C 1
ATOM 1593 O O . ARG A 1 228 ? -40.236 -29.004 -43.242 1.00 22.62 332 ARG A O 1
ATOM 1601 N N . LYS A 1 229 ? -42.444 -29.608 -43.225 1.00 20.18 333 LYS A N 1
ATOM 1602 C CA . LYS A 1 229 ? -42.817 -29.013 -44.528 1.00 21.04 333 LYS A CA 1
ATOM 1603 C C . LYS A 1 229 ? -42.568 -27.504 -44.455 1.00 22.75 333 LYS A C 1
ATOM 1604 O O . LYS A 1 229 ? -42.302 -26.944 -45.497 1.00 22.40 333 LYS A O 1
ATOM 1610 N N . HIS A 1 230 ? -42.632 -26.900 -43.267 1.00 18.81 334 HIS A N 1
ATOM 1611 C CA . HIS A 1 230 ? -42.552 -25.443 -43.036 1.00 18.77 334 HIS A CA 1
ATOM 1612 C C . HIS A 1 230 ? -41.190 -25.057 -42.475 1.00 17.36 334 HIS A C 1
ATOM 1613 O O . HIS A 1 230 ? -40.998 -23.845 -42.158 1.00 18.78 334 HIS A O 1
ATOM 1620 N N . GLY A 1 231 ? -40.313 -26.024 -42.282 1.00 17.86 335 GLY A N 1
ATOM 1621 C CA . GLY A 1 231 ? -39.025 -25.816 -41.594 1.00 20.09 335 GLY A CA 1
ATOM 1622 C C . GLY A 1 231 ? -39.140 -25.387 -40.132 1.00 20.51 335 GLY A C 1
ATOM 1623 O O . GLY A 1 231 ? -38.220 -24.668 -39.617 1.00 20.50 335 GLY A O 1
ATOM 1624 N N . LYS A 1 232 ? -40.187 -25.799 -39.442 1.00 16.37 336 LYS A N 1
ATOM 1625 C CA . LYS A 1 232 ? -40.420 -25.415 -38.039 1.00 14.94 336 LYS A CA 1
ATOM 1626 C C . LYS A 1 232 ? -40.236 -26.638 -37.144 1.00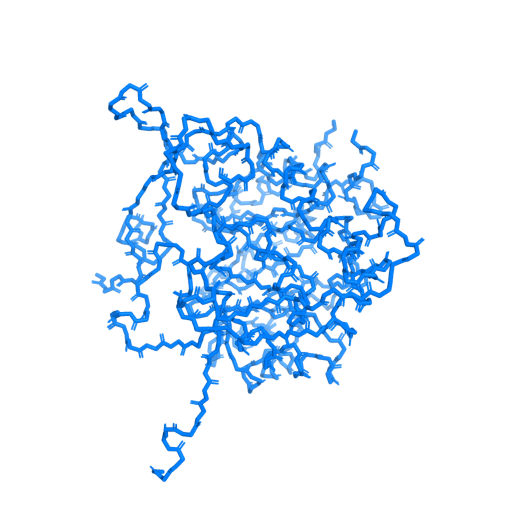 17.57 336 LYS A C 1
ATOM 1627 O O . LYS A 1 232 ? -40.083 -27.739 -37.643 1.00 17.34 336 LYS A O 1
ATOM 1633 N N . THR A 1 233 ? -40.323 -26.418 -35.839 1.00 15.75 337 THR A N 1
ATOM 1634 C CA . THR A 1 233 ? -39.989 -27.448 -34.837 1.00 15.91 337 THR A CA 1
ATOM 1635 C C . THR A 1 233 ? -41.212 -27.719 -33.948 1.00 16.15 337 THR A C 1
ATOM 1636 O O . THR A 1 233 ? -42.193 -26.934 -33.939 1.00 16.04 337 THR A O 1
ATOM 1640 N N . ILE A 1 234 ? -41.168 -28.881 -33.289 1.00 16.07 338 ILE A N 1
ATOM 1641 C CA . ILE A 1 234 ? -42.221 -29.449 -32.401 1.00 18.07 338 ILE A CA 1
ATOM 1642 C C . ILE A 1 234 ? -41.637 -29.551 -30.994 1.00 14.91 338 ILE A C 1
ATOM 1643 O O . ILE A 1 234 ? -40.519 -30.085 -30.852 1.00 15.00 338 ILE A O 1
ATOM 1648 N N . ILE A 1 235 ? -42.433 -29.245 -29.995 1.00 14.07 339 ILE A N 1
ATOM 1649 C CA . ILE A 1 235 ? -42.213 -29.637 -28.593 1.00 13.34 339 ILE A CA 1
ATOM 1650 C C . ILE A 1 235 ? -43.271 -30.699 -28.247 1.00 14.09 339 ILE A C 1
ATOM 1651 O O . ILE A 1 235 ? -44.473 -30.429 -28.441 1.00 12.82 339 ILE A O 1
ATOM 1656 N N . ALA A 1 236 ? -42.792 -31.867 -27.842 1.00 14.49 340 ALA A N 1
ATOM 1657 C CA . ALA A 1 236 ? -43.636 -33.001 -27.388 1.00 14.51 340 ALA A CA 1
ATOM 1658 C C . ALA A 1 236 ? -43.998 -32.755 -25.928 1.00 14.49 340 ALA A C 1
ATOM 1659 O O . ALA A 1 236 ? -43.147 -32.963 -25.074 1.00 15.19 340 ALA A O 1
ATOM 1661 N N . ASP A 1 237 ? -45.213 -32.300 -25.674 1.00 13.71 341 ASP A N 1
ATOM 1662 C CA . ASP A 1 237 ? -45.667 -31.882 -24.335 1.00 15.14 341 ASP A CA 1
ATOM 1663 C C . ASP A 1 237 ? -46.628 -32.886 -2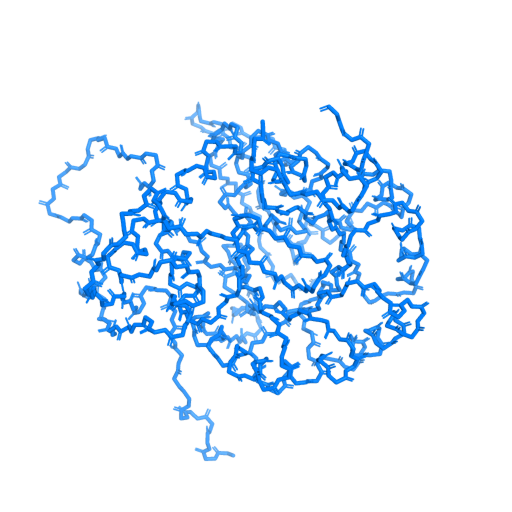3.707 1.00 15.02 341 ASP A C 1
ATOM 1664 O O . ASP A 1 237 ? -47.800 -32.889 -24.073 1.00 17.57 341 ASP A O 1
ATOM 1669 N N . GLY A 1 238 ? -46.160 -33.660 -22.735 1.00 16.77 342 GLY A N 1
ATOM 1670 C CA . GLY A 1 238 ? -47.081 -34.493 -21.923 1.00 18.32 342 GLY A CA 1
ATOM 1671 C C . GLY A 1 238 ? -46.917 -35.992 -22.121 1.00 17.73 342 GLY A C 1
ATOM 1672 O O . GLY A 1 238 ? -46.584 -36.457 -23.207 1.00 16.71 342 GLY A O 1
ATOM 1673 N N . GLY A 1 239 ? -47.240 -36.763 -21.085 1.00 16.87 343 GLY A N 1
ATOM 1674 C CA . GLY A 1 239 ? -47.364 -38.208 -21.215 1.00 17.04 343 GLY A CA 1
ATOM 1675 C C . GLY A 1 239 ? -46.067 -38.913 -20.966 1.00 17.51 343 GLY A C 1
ATOM 1676 O O . GLY A 1 239 ? -46.092 -40.162 -20.999 1.00 16.97 343 GLY A O 1
ATOM 1677 N N . ILE A 1 240 ? -44.973 -38.191 -20.807 1.00 17.78 344 ILE A N 1
ATOM 1678 C CA . ILE A 1 240 ? -43.651 -38.814 -20.572 1.00 19.32 344 ILE A CA 1
ATOM 1679 C C . ILE A 1 240 ? -43.526 -39.260 -19.087 1.00 20.57 344 ILE A C 1
ATOM 1680 O O . ILE A 1 240 ? -43.640 -38.430 -18.181 1.00 18.88 344 ILE A O 1
ATOM 1685 N N . LYS A 1 241 ? -43.239 -40.548 -18.867 1.00 19.28 345 LYS A N 1
ATOM 1686 C CA . LYS A 1 241 ? -43.222 -41.162 -17.515 1.00 21.19 345 LYS A CA 1
ATOM 1687 C C . LYS A 1 241 ? -41.825 -41.685 -17.220 1.00 19.78 345 LYS A C 1
ATOM 1688 O O . LYS A 1 241 ? -41.474 -41.777 -16.045 1.00 22.14 345 LYS A O 1
ATOM 1694 N N . PHE A 1 242 ? -41.072 -42.080 -18.237 1.00 18.42 346 PHE A N 1
ATOM 1695 C CA . PHE A 1 242 ? -39.720 -42.697 -18.077 1.00 21.05 346 PHE A CA 1
ATOM 1696 C C . PHE A 1 242 ? -38.756 -42.052 -19.063 1.00 19.81 346 PHE A C 1
ATOM 1697 O O . PHE A 1 242 ? -39.191 -41.525 -20.123 1.00 16.77 346 PHE A O 1
ATOM 1705 N N . SER A 1 243 ? -37.460 -42.181 -18.798 1.00 18.39 347 SER A N 1
ATOM 1706 C CA . SER A 1 243 ? -36.416 -41.670 -19.704 1.00 17.89 347 SER A CA 1
ATOM 1707 C C . SER A 1 243 ? -36.607 -42.235 -21.114 1.00 16.83 347 SER A C 1
ATOM 1708 O O . SER A 1 243 ? -36.425 -41.473 -22.053 1.00 15.67 347 SER A O 1
ATOM 1711 N N . GLY A 1 244 ? -37.034 -43.500 -21.279 1.00 16.47 348 GLY A N 1
ATOM 1712 C CA . GLY A 1 244 ? -37.140 -44.104 -22.614 1.00 16.77 348 GLY A CA 1
ATOM 1713 C C . GLY A 1 244 ? -38.250 -43.420 -23.407 1.00 16.39 348 GLY A C 1
ATOM 1714 O O . GLY A 1 244 ? -38.217 -43.448 -24.613 1.00 14.73 348 GLY A O 1
ATOM 1715 N N . ASP A 1 245 ? -39.236 -42.838 -22.721 1.00 15.70 349 ASP A N 1
ATOM 1716 C CA . ASP A 1 245 ? -40.339 -42.131 -23.413 1.00 15.48 349 ASP A CA 1
ATOM 1717 C C . ASP A 1 245 ? -39.787 -40.852 -24.073 1.00 15.76 349 ASP A C 1
ATOM 1718 O O . ASP A 1 245 ? -40.336 -40.392 -25.056 1.00 15.67 349 ASP A O 1
ATOM 1723 N N . ILE A 1 246 ? -38.706 -40.305 -23.540 1.00 15.30 350 ILE A N 1
ATOM 1724 C CA . ILE A 1 246 ? -38.008 -39.189 -24.199 1.00 14.40 350 ILE A CA 1
ATOM 1725 C C . ILE A 1 246 ? -37.402 -39.679 -25.516 1.00 13.76 350 ILE A C 1
ATOM 1726 O O . ILE A 1 246 ? -37.633 -39.001 -26.580 1.00 15.14 350 ILE A O 1
ATOM 1731 N N . THR A 1 247 ? -36.696 -40.804 -25.533 1.00 14.46 351 THR A N 1
ATOM 1732 C CA . THR A 1 247 ? -36.124 -41.330 -26.798 1.00 14.55 351 THR A CA 1
ATOM 1733 C C . THR A 1 247 ? -37.266 -41.475 -27.793 1.00 14.38 351 THR A C 1
ATOM 1734 O O . THR A 1 247 ? -37.140 -41.133 -28.954 1.00 13.50 351 THR A O 1
ATOM 1738 N N . LYS A 1 248 ? -38.387 -42.003 -27.328 1.00 14.55 352 LYS A N 1
ATOM 1739 C CA . LYS A 1 248 ? -39.535 -42.315 -28.186 1.00 13.61 352 LYS A CA 1
ATOM 1740 C C . LYS A 1 248 ? -40.124 -41.013 -28.738 1.00 14.04 352 LYS A C 1
ATOM 1741 O O . LYS A 1 248 ? -40.455 -40.954 -29.935 1.00 14.44 352 LYS A O 1
ATOM 1747 N N . ALA A 1 249 ? -40.318 -40.034 -27.885 1.00 13.73 353 ALA A N 1
ATOM 1748 C CA . ALA A 1 249 ? -40.950 -38.764 -28.299 1.00 13.83 353 ALA A CA 1
ATOM 1749 C C . ALA A 1 249 ? -40.096 -38.094 -29.386 1.00 14.07 353 ALA A C 1
ATOM 1750 O O . ALA A 1 249 ? -40.653 -37.530 -30.350 1.00 14.72 353 ALA A O 1
ATOM 1752 N N . LEU A 1 250 ? -38.772 -38.081 -29.196 1.00 15.15 354 LEU A N 1
ATOM 1753 C CA . LEU A 1 250 ? -37.886 -37.422 -30.163 1.00 16.00 354 LEU A CA 1
ATOM 1754 C C . LEU A 1 250 ? -37.814 -38.241 -31.464 1.00 15.87 354 LEU A C 1
ATOM 1755 O O . LEU A 1 250 ? -37.888 -37.676 -32.568 1.00 16.44 354 LEU A O 1
ATOM 1760 N N . ALA A 1 251 ? -37.687 -39.578 -31.392 1.00 16.71 355 ALA A N 1
ATOM 1761 C CA . ALA A 1 251 ? -37.694 -40.452 -32.555 1.00 16.15 355 ALA A CA 1
ATOM 1762 C C . ALA A 1 251 ? -39.020 -40.315 -33.331 1.00 16.93 355 ALA A C 1
ATOM 1763 O O . ALA A 1 251 ? -38.979 -40.534 -34.544 1.00 15.98 355 ALA A O 1
ATOM 1765 N N . ALA A 1 252 ? -40.133 -39.972 -32.678 1.00 14.93 356 ALA A N 1
ATOM 1766 C CA . ALA A 1 252 ? -41.428 -39.762 -33.345 1.00 15.72 356 ALA A CA 1
ATOM 1767 C C . ALA A 1 252 ? -41.427 -38.438 -34.082 1.00 16.55 356 ALA A C 1
ATOM 1768 O O . ALA A 1 252 ? -42.318 -38.241 -34.885 1.00 17.25 356 ALA A O 1
ATOM 1770 N N . GLY A 1 253 ? -40.447 -37.572 -33.857 1.00 16.69 357 GLY A N 1
ATOM 1771 C CA . GLY A 1 253 ? -40.383 -36.302 -34.606 1.00 16.31 357 GLY A CA 1
ATOM 1772 C C . GLY A 1 253 ? -40.180 -35.099 -33.723 1.00 16.18 357 GLY A C 1
ATOM 1773 O O . GLY A 1 253 ? -39.917 -34.004 -34.263 1.00 15.76 357 GLY A O 1
ATOM 1774 N N . GLY A 1 254 ? -40.327 -35.238 -32.407 1.00 14.96 358 GLY A N 1
ATOM 1775 C CA . GLY A 1 254 ? -40.174 -34.091 -31.525 1.00 14.66 358 GLY A CA 1
ATOM 1776 C C . GLY A 1 254 ? -38.771 -33.550 -31.580 1.00 15.50 358 GLY A C 1
ATOM 1777 O O . GLY A 1 254 ? -37.795 -34.348 -31.612 1.00 14.89 358 GLY A O 1
ATOM 1778 N N . HIS A 1 255 ? -38.639 -32.232 -31.479 1.00 14.50 359 HIS A N 1
ATOM 1779 C CA . HIS A 1 255 ? -37.300 -31.621 -31.341 1.00 15.38 359 HIS A CA 1
ATOM 1780 C C . HIS A 1 255 ? -36.881 -31.584 -29.878 1.00 14.84 359 HIS A C 1
ATOM 1781 O O . HIS A 1 255 ? -35.714 -31.774 -29.618 1.00 15.98 359 HIS A O 1
ATOM 1788 N N . ALA A 1 256 ? -37.819 -31.290 -28.963 1.00 14.46 360 ALA A N 1
ATOM 1789 C CA . ALA A 1 256 ? -37.586 -31.273 -27.534 1.00 14.23 360 ALA A CA 1
ATOM 1790 C C . ALA A 1 256 ? -38.867 -31.768 -26.848 1.00 13.68 360 ALA A C 1
ATOM 1791 O O . ALA A 1 256 ? -39.940 -31.783 -27.492 1.00 14.79 360 ALA A O 1
ATOM 1793 N N . VAL A 1 257 ? -38.690 -32.241 -25.635 1.00 14.35 361 VAL A N 1
ATOM 1794 C CA . VAL A 1 257 ? -39.819 -32.661 -24.770 1.00 14.59 361 VAL A CA 1
ATOM 1795 C C . VAL A 1 257 ? -40.084 -31.574 -23.756 1.00 14.33 361 VAL A C 1
ATOM 1796 O O . VAL A 1 257 ? -39.143 -30.893 -23.314 1.00 16.78 361 VAL A O 1
ATOM 1800 N N . MET A 1 258 ? -41.335 -31.485 -23.329 1.00 14.37 362 MET A N 1
ATOM 1801 C CA . MET A 1 258 ? -41.721 -30.675 -22.174 1.00 15.97 362 MET A CA 1
ATOM 1802 C C . MET A 1 258 ? -42.222 -31.605 -21.075 1.00 16.49 362 MET A C 1
ATOM 1803 O O . MET A 1 258 ? -42.976 -32.563 -21.392 1.00 17.00 362 MET A O 1
ATOM 1808 N N . LEU A 1 259 ? -41.709 -31.381 -19.874 1.00 15.07 363 LEU A N 1
ATOM 1809 C CA . LEU A 1 259 ? -41.970 -32.255 -18.713 1.00 16.64 363 LEU A CA 1
ATOM 1810 C C . LEU A 1 259 ? -42.686 -31.474 -17.629 1.00 17.84 363 LEU A C 1
ATOM 1811 O O . LEU A 1 259 ? -42.265 -30.332 -17.352 1.00 19.26 363 LEU A O 1
ATOM 1816 N N . GLY A 1 260 ? -43.725 -32.062 -17.038 1.00 19.14 364 GLY A N 1
ATOM 1817 C CA . GLY A 1 260 ? -44.348 -31.513 -15.824 1.00 20.75 364 GLY A CA 1
ATOM 1818 C C . GLY A 1 260 ? -44.162 -32.396 -14.611 1.00 20.14 364 GLY A C 1
ATOM 1819 O O . GLY A 1 260 ? -43.282 -32.083 -13.788 1.00 20.11 364 GLY A O 1
ATOM 1820 N N . SER A 1 261 ? -44.866 -33.523 -14.532 1.00 22.91 365 SER A N 1
ATOM 1821 C CA . SER A 1 261 ? -44.839 -34.400 -13.336 1.00 25.70 365 SER A CA 1
ATOM 1822 C C . SER A 1 261 ? -43.425 -34.901 -13.042 1.00 24.10 365 SER A C 1
ATOM 1823 O O . SER A 1 261 ? -43.096 -34.977 -11.855 1.00 22.85 365 SER A O 1
ATOM 1826 N N . LEU A 1 262 ? -42.579 -35.161 -14.033 1.00 21.06 366 LEU A N 1
ATOM 1827 C CA . LEU A 1 262 ? -41.227 -35.716 -13.739 1.00 21.85 366 LEU A CA 1
ATOM 1828 C C . LEU A 1 262 ? -40.353 -34.662 -13.048 1.00 22.31 366 LEU A C 1
ATOM 1829 O O . LEU A 1 262 ? -39.346 -35.064 -12.486 1.00 22.49 366 LEU A O 1
ATOM 1834 N N . LEU A 1 263 ? -40.692 -33.380 -13.125 1.00 21.70 367 LEU A N 1
ATOM 1835 C CA . LEU A 1 263 ? -39.862 -32.326 -12.489 1.00 22.08 367 LEU A CA 1
ATOM 1836 C C . LEU A 1 263 ? -40.580 -31.729 -11.266 1.00 23.52 367 LEU A C 1
ATOM 1837 O O . LEU A 1 263 ? -39.922 -31.016 -10.534 1.00 23.95 367 LEU A O 1
ATOM 1842 N N . ALA A 1 264 ? -41.885 -31.915 -11.110 1.00 21.51 368 ALA A N 1
ATOM 1843 C CA . ALA A 1 264 ? -42.679 -31.313 -10.009 1.00 24.69 368 ALA A CA 1
ATOM 1844 C C . ALA A 1 264 ? -42.132 -31.760 -8.630 1.00 30.11 368 ALA A C 1
ATOM 1845 O O . ALA A 1 264 ? -42.128 -30.935 -7.701 1.00 34.76 368 ALA A O 1
ATOM 1847 N N . GLY A 1 265 ? -41.599 -32.959 -8.497 1.00 26.69 369 GLY A N 1
ATOM 1848 C CA . GLY A 1 265 ? -41.063 -33.331 -7.161 1.00 34.89 369 GLY A CA 1
ATOM 1849 C C . GLY A 1 265 ? -39.685 -32.743 -6.806 1.00 32.31 369 GLY A C 1
ATOM 1850 O O . GLY A 1 265 ? -39.210 -33.026 -5.684 1.00 31.54 369 GLY A O 1
ATOM 1851 N N . THR A 1 266 ? -39.038 -31.950 -7.674 1.00 26.35 370 THR A N 1
ATOM 1852 C CA . THR A 1 266 ? -37.612 -31.565 -7.509 1.00 24.71 370 THR A CA 1
ATOM 1853 C C . THR A 1 266 ? -37.521 -30.325 -6.643 1.00 23.46 370 THR A C 1
ATOM 1854 O O . THR A 1 266 ? -38.511 -29.574 -6.511 1.00 25.22 370 THR A O 1
ATOM 1858 N N . SER A 1 267 ? -36.347 -30.097 -6.075 1.00 27.78 371 SER A N 1
ATOM 1859 C CA . SER A 1 267 ? -36.149 -28.982 -5.113 1.00 27.66 371 SER A CA 1
ATOM 1860 C C . SER A 1 267 ? -36.569 -27.648 -5.732 1.00 28.07 371 SER A C 1
ATOM 1861 O O . SER A 1 267 ? -37.206 -26.863 -5.044 1.00 29.02 371 SER A O 1
ATOM 1864 N N . GLU A 1 268 ? -36.196 -27.390 -6.984 1.00 28.08 372 GLU A N 1
ATOM 1865 C CA . GLU A 1 268 ? -36.371 -26.059 -7.609 1.00 27.05 372 GLU A CA 1
ATOM 1866 C C . GLU A 1 268 ? -37.821 -25.837 -8.028 1.00 25.66 372 GLU A C 1
ATOM 1867 O O . GLU A 1 268 ? -38.163 -24.679 -8.352 1.00 26.29 372 GLU A O 1
ATOM 1873 N N . SER A 1 269 ? -38.705 -26.834 -7.968 1.00 23.79 373 SER A N 1
ATOM 1874 C CA . SER A 1 269 ? -40.112 -26.594 -8.341 1.00 27.16 373 SER A CA 1
ATOM 1875 C C . SER A 1 269 ? -40.773 -25.719 -7.278 1.00 32.60 373 SER A C 1
ATOM 1876 O O . SER A 1 269 ? -40.394 -25.779 -6.116 1.00 30.49 373 SER A O 1
ATOM 1879 N N . PRO A 1 270 ? -41.760 -24.877 -7.645 1.00 29.07 374 PRO A N 1
ATOM 1880 C CA . PRO A 1 270 ? -42.384 -23.972 -6.683 1.00 36.05 374 PRO A CA 1
ATOM 1881 C C . PRO A 1 270 ? -43.499 -24.590 -5.821 1.00 41.29 374 PRO A C 1
ATOM 1882 O O . PRO A 1 270 ? -43.926 -23.912 -4.937 1.00 54.26 374 PRO A O 1
ATOM 1886 N N . GLY A 1 271 ? -43.987 -25.793 -6.136 1.00 39.89 375 GLY A N 1
ATOM 1887 C CA . GLY A 1 271 ? -45.171 -26.383 -5.464 1.00 49.07 375 GLY A CA 1
ATOM 1888 C C . GLY A 1 271 ? -45.055 -26.413 -3.936 1.00 51.30 375 GLY A C 1
ATOM 1889 O O . GLY A 1 271 ? -43.911 -26.362 -3.400 1.00 53.76 375 GLY A O 1
ATOM 1890 N N . GLU A 1 272 ? -46.203 -26.513 -3.247 1.00 57.84 376 GLU A N 1
ATOM 1891 C CA . GLU A 1 272 ? -46.299 -26.789 -1.784 1.00 53.20 376 GLU A CA 1
ATOM 1892 C C . GLU A 1 272 ? -45.777 -28.206 -1.525 1.00 49.82 376 GLU A C 1
ATOM 1893 O O . GLU A 1 272 ? -46.024 -29.084 -2.385 1.00 44.10 376 GLU A O 1
ATOM 1899 N N . THR A 1 273 ? -45.063 -28.420 -0.417 1.00 45.32 377 THR A N 1
ATOM 1900 C CA . THR A 1 273 ? -44.744 -29.769 0.125 1.00 51.41 377 THR A CA 1
ATOM 1901 C C . THR A 1 273 ? -45.939 -30.292 0.945 1.00 55.30 377 THR A C 1
ATOM 1902 O O . THR A 1 273 ? -46.714 -29.477 1.497 1.00 52.68 377 THR A O 1
ATOM 1906 N N . GLU A 1 274 ? -46.112 -31.618 0.950 1.00 58.88 378 GLU A N 1
ATOM 1907 C CA . GLU A 1 274 ? -47.118 -32.358 1.757 1.00 53.89 378 GLU A CA 1
ATOM 1908 C C . GLU A 1 274 ? -46.407 -33.588 2.330 1.00 50.44 378 GLU A C 1
ATOM 1909 O O . GLU A 1 274 ? -45.561 -34.181 1.604 1.00 43.93 378 GLU A O 1
ATOM 1915 N N . ILE A 1 275 ? -46.693 -33.923 3.596 1.00 47.12 379 ILE A N 1
ATOM 1916 C CA . ILE A 1 275 ? -46.215 -35.173 4.263 1.00 44.96 379 ILE A CA 1
ATOM 1917 C C . ILE A 1 275 ? -47.361 -36.188 4.215 1.00 39.31 379 ILE A C 1
ATOM 1918 O O . ILE A 1 275 ? -48.488 -35.819 4.629 1.00 38.64 379 ILE A O 1
ATOM 1923 N N . TYR A 1 276 ? -47.053 -37.425 3.837 1.00 38.20 380 TYR A N 1
ATOM 1924 C CA . TYR A 1 276 ? -47.997 -38.568 3.895 1.00 44.71 380 TYR A CA 1
ATOM 1925 C C . TYR A 1 276 ? -47.212 -39.876 4.090 1.00 47.25 380 TYR A C 1
ATOM 1926 O O . TYR A 1 276 ? -46.292 -40.182 3.287 1.00 48.28 380 TYR A O 1
ATOM 1935 N N . GLN A 1 277 ? -47.550 -40.636 5.137 1.00 49.37 381 GLN A N 1
ATOM 1936 C CA . GLN A 1 277 ? -46.852 -41.912 5.482 1.00 52.54 381 GLN A CA 1
ATOM 1937 C C . GLN A 1 277 ? -45.334 -41.687 5.561 1.00 51.95 381 GLN A C 1
ATOM 1938 O O . GLN A 1 277 ? -44.580 -42.495 4.973 1.00 61.41 381 GLN A O 1
ATOM 1944 N N . GLY A 1 278 ? -44.920 -40.611 6.242 1.00 52.29 382 GLY A N 1
ATOM 1945 C CA . GLY A 1 278 ? -43.518 -40.224 6.497 1.00 58.83 382 GLY A CA 1
ATOM 1946 C C . GLY A 1 278 ? -42.721 -39.909 5.232 1.00 64.84 382 GLY A C 1
ATOM 1947 O O . GLY A 1 278 ? -41.503 -39.700 5.355 1.00 62.95 382 GLY A O 1
ATOM 1948 N N . ARG A 1 279 ? -43.375 -39.871 4.068 1.00 56.53 383 ARG A N 1
ATOM 1949 C CA . ARG A 1 279 ? -42.765 -39.519 2.757 1.00 56.51 383 ARG A CA 1
ATOM 1950 C C . ARG A 1 279 ? -43.165 -38.082 2.399 1.00 53.46 383 ARG A C 1
ATOM 1951 O O . ARG A 1 279 ? -44.355 -37.722 2.615 1.00 44.12 383 ARG A O 1
ATOM 1959 N N . ARG A 1 280 ? -42.196 -37.294 1.910 1.00 43.61 384 ARG A N 1
ATOM 1960 C CA . ARG A 1 280 ? -42.387 -35.896 1.440 1.00 44.71 384 ARG A CA 1
ATOM 1961 C C . ARG A 1 280 ? -42.846 -35.937 -0.022 1.00 35.33 384 ARG A C 1
ATOM 1962 O O . ARG A 1 280 ? -42.389 -36.794 -0.788 1.00 33.58 384 ARG A O 1
ATOM 1970 N N . PHE A 1 281 ? -43.811 -35.100 -0.353 1.00 39.26 385 PHE A N 1
ATOM 1971 C CA . PHE A 1 281 ? -44.317 -34.969 -1.739 1.00 38.03 385 PHE A CA 1
ATOM 1972 C C . PHE A 1 281 ? -44.308 -33.488 -2.060 1.00 34.10 385 PHE A C 1
ATOM 1973 O O . PHE A 1 281 ? -44.364 -32.633 -1.142 1.00 32.08 385 PHE A O 1
ATOM 1981 N N . LYS A 1 282 ? -44.403 -33.187 -3.339 1.00 33.05 386 LYS A N 1
ATOM 1982 C CA . LYS A 1 282 ? -44.849 -31.838 -3.746 1.00 34.75 386 LYS A CA 1
ATOM 1983 C C . LYS A 1 282 ? -46.148 -31.974 -4.529 1.00 33.73 386 LYS A C 1
ATOM 1984 O O . LYS A 1 282 ? -46.327 -33.008 -5.221 1.00 33.90 386 LYS A O 1
ATOM 1990 N N . VAL A 1 283 ? -46.993 -30.957 -4.405 1.00 32.79 387 VAL A N 1
ATOM 1991 C CA . VAL A 1 283 ? -48.280 -30.855 -5.135 1.00 35.05 387 VAL A CA 1
ATOM 1992 C C . VAL A 1 283 ? -47.934 -30.764 -6.611 1.00 34.42 387 VAL A C 1
ATOM 1993 O O . VAL A 1 283 ? -46.934 -30.083 -7.003 1.00 33.71 387 VAL A O 1
ATOM 1997 N N . TYR A 1 284 ? -48.765 -31.404 -7.409 1.00 33.07 388 TYR A N 1
ATOM 1998 C CA . TYR A 1 284 ? -48.768 -31.246 -8.870 1.00 32.93 388 TYR A CA 1
ATOM 1999 C C . TYR A 1 284 ? -50.224 -31.166 -9.342 1.00 32.24 388 TYR A C 1
ATOM 2000 O O . TYR A 1 284 ? -51.037 -32.050 -8.994 1.00 32.29 388 TYR A O 1
ATOM 2009 N N . ARG A 1 285 ? -50.573 -30.100 -10.055 1.00 32.31 389 ARG A N 1
ATOM 2010 C CA . ARG A 1 285 ? -51.985 -29.874 -10.436 1.00 38.84 389 ARG A CA 1
ATOM 2011 C C . ARG A 1 285 ? -52.025 -29.293 -11.851 1.00 37.90 389 ARG A C 1
ATOM 2012 O O . ARG A 1 285 ? -51.053 -28.639 -12.259 1.00 37.23 389 ARG A O 1
ATOM 2020 N N . GLY A 1 286 ? -53.099 -29.592 -12.572 1.00 44.05 390 GLY A N 1
ATOM 2021 C CA . GLY A 1 286 ? -53.378 -29.013 -13.891 1.00 47.94 390 GLY A CA 1
ATOM 2022 C C . GLY A 1 286 ? -53.611 -27.525 -13.769 1.00 53.07 390 GLY A C 1
ATOM 2023 O O . GLY A 1 286 ? -54.027 -27.067 -12.690 1.00 49.56 390 GLY A O 1
ATOM 2024 N N . MET A 1 287 ? -53.331 -26.791 -14.847 1.00 56.29 391 MET A N 1
ATOM 2025 C CA . MET A 1 287 ? -53.729 -25.374 -14.986 1.00 57.65 391 MET A CA 1
ATOM 2026 C C . MET A 1 287 ? -55.204 -25.355 -15.440 1.00 52.65 391 MET A C 1
ATOM 2027 O O . MET A 1 287 ? -55.795 -24.281 -15.420 1.00 57.21 391 MET A O 1
ATOM 2032 N N . GLY A 1 288 ? -55.789 -26.534 -15.723 1.00 55.93 392 GLY A N 1
ATOM 2033 C CA . GLY A 1 288 ? -57.233 -26.745 -15.975 1.00 57.84 392 GLY A CA 1
ATOM 2034 C C . GLY A 1 288 ? -57.984 -27.287 -14.760 1.00 59.11 392 GLY A C 1
ATOM 2035 O O . GLY A 1 288 ? -59.208 -27.544 -14.902 1.00 49.33 392 GLY A O 1
ATOM 2036 N N . SER A 1 289 ? -57.303 -27.473 -13.614 1.00 57.98 393 SER A N 1
ATOM 2037 C CA . SER A 1 289 ? -57.906 -27.891 -12.311 1.00 57.62 393 SER A CA 1
ATOM 2038 C C . SER A 1 289 ? -58.601 -26.685 -11.655 1.00 55.08 393 SER A C 1
ATOM 2039 O O . SER A 1 289 ? -58.142 -25.555 -11.899 1.00 44.60 393 SER A O 1
ATOM 2042 N N . VAL A 1 290 ? -59.626 -26.910 -10.818 1.00 64.74 394 VAL A N 1
ATOM 2043 C CA . VAL A 1 290 ? -60.386 -25.834 -10.087 1.00 72.10 394 VAL A CA 1
ATOM 2044 C C . VAL A 1 290 ? -59.415 -24.971 -9.246 1.00 78.38 394 VAL A C 1
ATOM 2045 O O . VAL A 1 290 ? -59.642 -23.729 -9.179 1.00 81.04 394 VAL A O 1
ATOM 2049 N N . ALA A 1 291 ? -58.387 -25.589 -8.634 1.00 76.02 395 ALA A N 1
ATOM 2050 C CA . ALA A 1 291 ? -57.345 -24.937 -7.792 1.00 73.77 395 ALA A CA 1
ATOM 2051 C C . ALA A 1 291 ? -56.495 -23.940 -8.605 1.00 75.52 395 ALA A C 1
ATOM 2052 O O . ALA A 1 291 ? -56.326 -22.798 -8.126 1.00 67.19 395 ALA A O 1
ATOM 2054 N N . ALA A 1 292 ? -55.962 -24.338 -9.771 1.00 78.80 396 ALA A N 1
ATOM 2055 C CA . ALA A 1 292 ? -55.053 -23.500 -10.597 1.00 84.92 396 ALA A CA 1
ATOM 2056 C C . ALA A 1 292 ? -55.821 -22.324 -11.220 1.00 91.61 396 ALA A C 1
ATOM 2057 O O . ALA A 1 292 ? -55.312 -21.193 -11.117 1.00 87.38 396 ALA A O 1
ATOM 2059 N N . MET A 1 293 ? -56.986 -22.562 -11.843 1.00 101.20 397 MET A N 1
ATOM 2060 C CA . MET A 1 293 ? -57.842 -21.477 -12.408 1.00 116.44 397 MET A CA 1
ATOM 2061 C C . MET A 1 293 ? -58.709 -20.886 -11.284 1.00 118.55 397 MET A C 1
ATOM 2062 O O . MET A 1 293 ? -59.808 -21.428 -11.034 1.00 131.18 397 MET A O 1
ATOM 2067 N N . GLU A 1 294 ? -58.210 -19.819 -10.640 1.00 114.57 398 GLU A N 1
ATOM 2068 C CA . GLU A 1 294 ? -58.849 -19.074 -9.514 1.00 105.13 398 GLU A CA 1
ATOM 2069 C C . GLU A 1 294 ? -57.881 -17.989 -9.022 1.00 94.31 398 GLU A C 1
ATOM 2070 O O . GLU A 1 294 ? -56.937 -18.356 -8.287 1.00 78.17 398 GLU A O 1
ATOM 2076 N N . PHE A 1 309 ? -66.745 -23.506 -12.754 1.00 81.50 413 PHE A N 1
ATOM 2077 C CA . PHE A 1 309 ? -65.927 -24.043 -13.874 1.00 78.75 413 PHE A CA 1
ATOM 2078 C C . PHE A 1 309 ? -66.382 -25.467 -14.225 1.00 72.60 413 PHE A C 1
ATOM 2079 O O . PHE A 1 309 ? -67.158 -26.129 -13.469 1.00 61.64 413 PHE A O 1
ATOM 2087 N N . VAL A 1 310 ? -65.921 -25.927 -15.386 1.00 62.67 414 VAL A N 1
ATOM 2088 C CA . VAL A 1 310 ? -65.902 -27.375 -15.748 1.00 52.00 414 VAL A CA 1
ATOM 2089 C C . VAL A 1 310 ? -64.426 -27.727 -15.958 1.00 41.73 414 VAL A C 1
ATOM 2090 O O . VAL A 1 310 ? -63.846 -27.422 -16.991 1.00 35.82 414 VAL A O 1
ATOM 2094 N N A PRO A 1 311 ? -63.758 -28.329 -14.947 0.38 39.58 415 PRO A N 1
ATOM 2095 N N B PRO A 1 311 ? -63.761 -28.321 -14.941 0.62 38.90 415 PRO A N 1
ATOM 2096 C CA A PRO A 1 311 ? -62.307 -28.527 -14.994 0.38 38.55 415 PRO A CA 1
ATOM 2097 C CA B PRO A 1 311 ? -62.311 -28.539 -14.988 0.62 38.05 415 PRO A CA 1
ATOM 2098 C C A PRO A 1 311 ? -61.881 -29.647 -15.954 0.38 35.24 415 PRO A C 1
ATOM 2099 C C B PRO A 1 311 ? -61.892 -29.635 -15.979 0.62 33.80 415 PRO A C 1
ATOM 2100 O O A PRO A 1 311 ? -62.655 -30.567 -16.159 0.38 34.45 415 PRO A O 1
ATOM 2101 O O B PRO A 1 311 ? -62.683 -30.530 -16.227 0.62 32.51 415 PRO A O 1
ATOM 2108 N N . GLU A 1 312 ? -60.667 -29.539 -16.504 1.00 34.02 416 GLU A N 1
ATOM 2109 C CA . GLU A 1 312 ? -60.034 -30.601 -17.347 1.00 36.67 416 GLU A CA 1
ATOM 2110 C C . GLU A 1 312 ? -58.702 -31.057 -16.720 1.00 37.29 416 GLU A C 1
ATOM 2111 O O . GLU A 1 312 ? -57.882 -31.730 -17.426 1.00 31.64 416 GLU A O 1
ATOM 2117 N N . GLY A 1 313 ? -58.492 -30.751 -15.439 1.00 36.93 417 GLY A N 1
ATOM 2118 C CA . GLY A 1 313 ? -57.381 -31.328 -14.648 1.00 40.86 417 GLY A CA 1
ATOM 2119 C C . GLY A 1 313 ? -57.847 -31.731 -13.255 1.00 41.75 417 GLY A C 1
ATOM 2120 O O . GLY A 1 313 ? -58.951 -31.293 -12.828 1.00 37.09 417 GLY A O 1
ATOM 2121 N N . ILE A 1 314 ? -57.074 -32.568 -12.562 1.00 38.17 418 ILE A N 1
ATOM 2122 C CA . ILE A 1 314 ? -57.305 -32.853 -11.115 1.00 38.89 418 ILE A CA 1
ATOM 2123 C C . ILE A 1 314 ? -56.038 -32.415 -10.363 1.00 38.03 418 ILE A C 1
ATOM 2124 O O . ILE A 1 314 ? -55.145 -31.805 -10.980 1.00 38.72 418 ILE A O 1
ATOM 2129 N N . GLU A 1 315 ? -56.003 -32.654 -9.061 1.00 41.66 419 GLU A N 1
ATOM 2130 C CA . GLU A 1 315 ? -54.877 -32.249 -8.183 1.00 43.98 419 GLU A CA 1
ATOM 2131 C C . GLU A 1 315 ? -54.269 -33.528 -7.631 1.00 39.52 419 GLU A C 1
ATOM 2132 O O . GLU A 1 315 ? -55.016 -34.448 -7.270 1.00 37.82 419 GLU A O 1
ATOM 2138 N N . GLY A 1 316 ? -52.945 -33.554 -7.573 1.00 38.53 420 GLY A N 1
ATOM 2139 C CA . GLY A 1 316 ? -52.197 -34.695 -7.050 1.00 39.22 420 GLY A CA 1
ATOM 2140 C C . GLY A 1 316 ? -50.901 -34.244 -6.410 1.00 37.09 420 GLY A C 1
ATOM 2141 O O . GLY A 1 316 ? -50.686 -33.025 -6.208 1.00 30.96 420 GLY A O 1
ATOM 2142 N N . ARG A 1 317 ? -50.063 -35.217 -6.107 1.00 35.81 421 ARG A N 1
ATOM 2143 C CA . ARG A 1 317 ? -48.725 -34.957 -5.566 1.00 36.13 421 ARG A CA 1
ATOM 2144 C C . ARG A 1 317 ? -47.813 -36.065 -6.047 1.00 34.79 421 ARG A C 1
ATOM 2145 O O . ARG A 1 317 ? -48.290 -37.168 -6.365 1.00 33.98 421 ARG A O 1
ATOM 2153 N N . THR A 1 318 ? -46.518 -35.787 -6.019 1.00 34.33 422 THR A N 1
ATOM 2154 C CA . THR A 1 318 ? -45.480 -36.723 -6.478 1.00 33.60 422 THR A CA 1
ATOM 2155 C C . THR A 1 318 ? -44.343 -36.654 -5.458 1.00 32.18 422 THR A C 1
ATOM 2156 O O . THR A 1 318 ? -44.166 -35.611 -4.796 1.00 31.09 422 THR A O 1
ATOM 2160 N N . PRO A 1 319 ? -43.634 -37.782 -5.220 1.00 31.79 423 PRO A N 1
ATOM 2161 C CA . PRO A 1 319 ? -42.600 -37.820 -4.169 1.00 34.70 423 PRO A CA 1
ATOM 2162 C C . PRO A 1 319 ? -41.552 -36.719 -4.384 1.00 38.61 423 PRO A C 1
ATOM 2163 O O . PRO A 1 319 ? -41.234 -36.503 -5.562 1.00 34.56 423 PRO A O 1
ATOM 2167 N N . TYR A 1 320 ? -41.058 -36.085 -3.305 1.00 34.13 424 TYR A N 1
ATOM 2168 C CA . TYR A 1 320 ? -39.866 -35.189 -3.282 1.00 37.83 424 TYR A CA 1
ATOM 2169 C C . TYR A 1 320 ? -38.662 -35.941 -3.851 1.00 36.73 424 TYR A C 1
ATOM 2170 O O . TYR A 1 320 ? -38.437 -37.097 -3.451 1.00 32.92 424 TYR A O 1
ATOM 2179 N N . LYS A 1 321 ? -37.893 -35.341 -4.760 1.00 29.65 425 LYS A N 1
ATOM 2180 C CA . LYS A 1 321 ? -36.879 -36.105 -5.531 1.00 31.99 425 LYS A CA 1
ATOM 2181 C C . LYS A 1 321 ? -35.496 -35.468 -5.413 1.00 28.34 425 LYS A C 1
ATOM 2182 O O . LYS A 1 321 ? -34.587 -35.975 -6.004 1.00 34.77 425 LYS A O 1
ATOM 2188 N N . GLY A 1 322 ? -35.357 -34.357 -4.744 1.00 26.98 426 GLY A N 1
ATOM 2189 C CA . GLY A 1 322 ? -34.054 -33.692 -4.657 1.00 28.62 426 GLY A CA 1
ATOM 2190 C C . GLY A 1 322 ? -33.823 -32.769 -5.855 1.00 29.06 426 GLY A C 1
ATOM 2191 O O . GLY A 1 322 ? -34.768 -32.337 -6.542 1.00 24.78 426 GLY A O 1
ATOM 2192 N N . PRO A 1 323 ? -32.568 -32.325 -6.018 1.00 30.17 427 PRO A N 1
ATOM 2193 C CA . PRO A 1 323 ? -32.226 -31.286 -6.984 1.00 28.95 427 PRO A CA 1
ATOM 2194 C C . PRO A 1 323 ? -32.590 -31.744 -8.413 1.00 25.85 427 PRO A C 1
ATOM 2195 O O . PRO A 1 323 ? -32.293 -32.867 -8.803 1.00 25.21 427 PRO A O 1
ATOM 2199 N N . VAL A 1 324 ? -33.152 -30.831 -9.178 1.00 24.39 428 VAL A N 1
ATOM 2200 C CA . VAL A 1 324 ? -33.562 -31.126 -10.583 1.00 24.93 428 VAL A CA 1
ATOM 2201 C C . VAL A 1 324 ? -32.374 -31.665 -11.399 1.00 24.79 428 VAL A C 1
ATOM 2202 O O . VAL A 1 324 ? -32.593 -32.600 -12.213 1.00 23.16 428 VAL A O 1
ATOM 2206 N N . GLU A 1 325 ? -31.131 -31.243 -11.133 1.00 23.62 429 GLU A N 1
ATOM 2207 C CA . GLU A 1 325 ? -29.936 -31.720 -11.889 1.00 26.11 429 GLU A CA 1
ATOM 2208 C C . GLU A 1 325 ? -29.835 -33.255 -11.834 1.00 25.89 429 GLU A C 1
ATOM 2209 O O . GLU A 1 325 ? -29.405 -33.887 -12.834 1.00 21.51 429 GLU A O 1
ATOM 2215 N N . GLU A 1 326 ? -30.165 -33.873 -10.710 1.00 26.45 430 GLU A N 1
ATOM 2216 C CA . GLU A 1 326 ? -30.023 -35.342 -10.555 1.00 27.07 430 GLU A CA 1
ATOM 2217 C C . GLU A 1 326 ? -31.101 -36.056 -11.417 1.00 23.46 430 GLU A C 1
ATOM 2218 O O . GLU A 1 326 ? -30.783 -37.077 -12.013 1.00 23.90 430 GLU A O 1
ATOM 2224 N N . THR A 1 327 ? -32.292 -35.518 -11.491 1.00 21.45 431 THR A N 1
ATOM 2225 C CA . THR A 1 327 ? -33.400 -36.066 -12.322 1.00 22.73 431 THR A CA 1
ATOM 2226 C C . THR A 1 327 ? -33.028 -35.898 -13.808 1.00 21.97 431 THR A C 1
ATOM 2227 O O . THR A 1 327 ? -33.098 -36.880 -14.549 1.00 20.25 431 THR A O 1
ATOM 2231 N N . VAL A 1 328 ? -32.550 -34.720 -14.190 1.00 20.53 432 VAL A N 1
ATOM 2232 C CA . VAL A 1 328 ? -32.175 -34.423 -15.590 1.00 22.05 432 VAL A CA 1
ATOM 2233 C C . VAL A 1 328 ? -31.048 -35.351 -15.983 1.00 20.69 432 VAL A C 1
ATOM 2234 O O . VAL A 1 328 ? -31.092 -35.859 -17.091 1.00 19.70 432 VAL A O 1
ATOM 2238 N N . TYR A 1 329 ? -30.050 -35.523 -15.117 1.00 21.64 433 TYR A N 1
ATOM 2239 C CA . TYR A 1 329 ? -28.904 -36.389 -15.426 1.00 23.26 433 TYR A CA 1
ATOM 2240 C C . TYR A 1 329 ? -29.409 -37.813 -15.781 1.00 24.05 433 TYR A C 1
ATOM 2241 O O . TYR A 1 329 ? -28.946 -38.392 -16.787 1.00 23.68 433 TYR A O 1
ATOM 2250 N N . GLN A 1 330 ? -30.345 -38.376 -15.005 1.00 21.51 434 GLN A N 1
ATOM 2251 C CA . GLN A 1 330 ? -30.889 -39.745 -15.261 1.00 23.31 434 GLN A CA 1
ATOM 2252 C C . GLN A 1 330 ? -31.729 -39.759 -16.537 1.00 19.04 434 GLN A C 1
ATOM 2253 O O . GLN A 1 330 ? -31.612 -40.713 -17.309 1.00 19.36 434 GLN A O 1
ATOM 2259 N N . LEU A 1 331 ? -32.527 -38.726 -16.771 1.00 19.27 435 LEU A N 1
ATOM 2260 C CA . LEU A 1 331 ? -33.389 -38.661 -17.971 1.00 19.36 435 LEU A CA 1
ATOM 2261 C C . LEU A 1 331 ? -32.507 -38.587 -19.221 1.00 21.13 435 LEU A C 1
ATOM 2262 O O . LEU A 1 331 ? -32.754 -39.307 -20.187 1.00 19.71 435 LEU A O 1
ATOM 2267 N N . VAL A 1 332 ? -31.539 -37.664 -19.223 1.00 20.03 436 VAL A N 1
ATOM 2268 C CA . VAL A 1 332 ? -30.560 -37.496 -20.320 1.00 21.43 436 VAL A CA 1
ATOM 2269 C C . VAL A 1 332 ? -29.753 -38.786 -20.471 1.00 20.97 436 VAL A C 1
ATOM 2270 O O . VAL A 1 332 ? -29.491 -39.177 -21.606 1.00 19.33 436 VAL A O 1
ATOM 2274 N N . GLY A 1 333 ? -29.384 -39.449 -19.390 1.00 20.64 437 GLY A N 1
ATOM 2275 C CA . GLY A 1 333 ? -28.621 -40.700 -19.507 1.00 23.35 437 GLY A CA 1
ATOM 2276 C C . GLY A 1 333 ? -29.405 -41.778 -20.263 1.00 19.77 437 GLY A C 1
ATOM 2277 O O . GLY A 1 333 ? -28.773 -42.525 -21.061 1.00 20.39 437 GLY A O 1
ATOM 2278 N N . GLY A 1 334 ? -30.708 -41.919 -19.977 1.00 18.57 438 GLY A N 1
ATOM 2279 C CA . GLY A 1 334 ? -31.581 -42.892 -20.673 1.00 19.04 438 GLY A CA 1
ATOM 2280 C C . GLY A 1 334 ? -31.711 -42.543 -22.132 1.00 20.40 438 GLY A C 1
ATOM 2281 O O . GLY A 1 334 ? -31.559 -43.431 -22.967 1.00 18.81 438 GLY A O 1
ATOM 2282 N N . LEU A 1 335 ? -31.876 -41.248 -22.437 1.00 17.59 439 LEU A N 1
ATOM 2283 C CA . LEU A 1 335 ? -31.891 -40.777 -23.833 1.00 18.72 439 LEU A CA 1
ATOM 2284 C C . LEU A 1 335 ? -30.577 -41.157 -24.519 1.00 17.94 439 LEU A C 1
ATOM 2285 O O . LEU A 1 335 ? -30.634 -41.703 -25.643 1.00 16.89 439 LEU A O 1
ATOM 2290 N N . ARG A 1 336 ? -29.418 -40.893 -23.890 1.00 18.43 440 ARG A N 1
ATOM 2291 C CA . ARG A 1 336 ? -28.136 -41.207 -24.544 1.00 19.04 440 ARG A CA 1
ATOM 2292 C C . ARG A 1 336 ? -28.036 -42.720 -24.803 1.00 16.98 440 ARG A C 1
ATOM 2293 O O . ARG A 1 336 ? -27.527 -43.104 -25.862 1.00 18.43 440 ARG A O 1
ATOM 2301 N N . SER A 1 337 ? -28.405 -43.540 -23.839 1.00 18.46 441 SER A N 1
ATOM 2302 C CA . SER A 1 337 ? -28.425 -45.016 -23.982 1.00 19.29 441 SER A CA 1
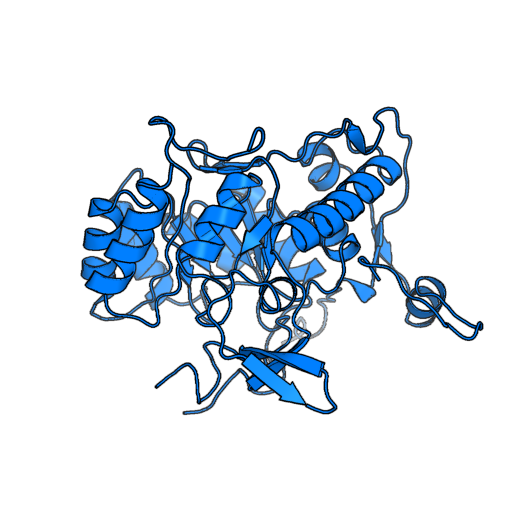ATOM 2303 C C . SER A 1 337 ? -29.306 -45.437 -25.169 1.00 19.25 441 SER A C 1
ATOM 2304 O O . SER A 1 337 ? -28.854 -46.218 -26.007 1.00 16.79 441 SER A O 1
ATOM 2307 N N . GLY A 1 338 ? -30.513 -44.865 -25.298 1.00 17.94 442 GLY A N 1
ATOM 2308 C CA . GLY A 1 338 ? -31.423 -45.170 -26.414 1.00 16.25 442 GLY A CA 1
ATOM 2309 C C . GLY A 1 338 ? -30.797 -44.802 -27.743 1.00 16.20 442 GLY A C 1
ATOM 2310 O O . GLY A 1 338 ? -30.875 -45.581 -28.677 1.00 15.88 442 GLY A O 1
ATOM 2311 N N . MET A 1 339 ? -30.179 -43.626 -27.816 1.00 17.03 443 MET A N 1
ATOM 2312 C CA . MET A 1 339 ? -29.469 -43.173 -29.013 1.00 18.18 443 MET A CA 1
ATOM 2313 C C . MET A 1 339 ? -28.313 -44.125 -29.366 1.00 18.18 443 MET A C 1
ATOM 2314 O O . MET A 1 339 ? -28.163 -44.393 -30.531 1.00 19.44 443 MET A O 1
ATOM 2319 N N . GLY A 1 340 ? -27.557 -44.614 -28.408 1.00 19.04 444 GLY A N 1
ATOM 2320 C CA . GLY A 1 340 ? -26.512 -45.616 -28.666 1.00 19.77 444 GLY A CA 1
ATOM 2321 C C . GLY A 1 340 ? -27.087 -46.911 -29.227 1.00 18.58 444 GLY A C 1
ATOM 2322 O O . GLY A 1 340 ? -26.562 -47.425 -30.216 1.00 20.82 444 GLY A O 1
ATOM 2323 N N . TYR A 1 341 ? -28.217 -47.377 -28.699 1.00 18.23 445 TYR A N 1
ATOM 2324 C CA . TYR A 1 341 ? -28.892 -48.573 -29.233 1.00 17.79 445 TYR A CA 1
ATOM 2325 C C . TYR A 1 341 ? -29.398 -48.320 -30.658 1.00 18.86 445 TYR A C 1
ATOM 2326 O O . TYR A 1 341 ? -29.337 -49.230 -31.471 1.00 18.55 445 TYR A O 1
ATOM 2335 N N . CYS A 1 342 ? -29.907 -47.118 -30.965 1.00 18.04 446 CYS A N 1
ATOM 2336 C CA . CYS A 1 342 ? -30.449 -46.779 -32.294 1.00 17.39 446 CYS A CA 1
ATOM 2337 C C . CYS A 1 342 ? -29.296 -46.432 -33.244 1.00 17.77 446 CYS A C 1
ATOM 2338 O O . CYS A 1 342 ? -29.575 -46.197 -34.424 1.00 18.55 446 CYS A O 1
ATOM 2341 N N . GLY A 1 343 ? -28.079 -46.238 -32.738 1.00 19.96 447 GLY A N 1
ATOM 2342 C CA . GLY A 1 343 ? -26.952 -45.772 -33.565 1.00 19.50 447 GLY A CA 1
ATOM 2343 C C . GLY A 1 343 ? -27.129 -44.339 -34.004 1.00 22.37 447 GLY A C 1
ATOM 2344 O O . GLY A 1 343 ? -26.624 -43.961 -35.056 1.00 22.96 447 GLY A O 1
ATOM 2345 N N . SER A 1 344 ? -27.796 -43.515 -33.199 1.00 19.84 448 SER A N 1
ATOM 2346 C CA . SER A 1 344 ? -28.048 -42.084 -33.500 1.00 19.50 448 SER A CA 1
ATOM 2347 C C . SER A 1 344 ? -26.891 -41.238 -32.942 1.00 19.47 448 SER A C 1
ATOM 2348 O O . SER A 1 344 ? -26.803 -41.132 -31.693 1.00 21.99 448 SER A O 1
ATOM 2351 N N . LYS A 1 345 ? -26.051 -40.647 -33.794 1.00 20.88 449 LYS A N 1
ATOM 2352 C CA . LYS A 1 345 ? -24.899 -39.806 -33.306 1.00 22.37 449 LYS A CA 1
ATOM 2353 C C . LYS A 1 345 ? -25.425 -38.462 -32.816 1.00 21.48 449 LYS A C 1
ATOM 2354 O O . LYS A 1 345 ? -24.719 -37.796 -32.048 1.00 22.37 449 LYS A O 1
ATOM 2360 N N . ASP A 1 346 ? -26.636 -38.087 -33.227 1.00 19.54 450 ASP A N 1
ATOM 2361 C CA . ASP A 1 346 ? -27.238 -36.792 -32.790 1.00 20.54 450 ASP A CA 1
ATOM 2362 C C . ASP A 1 346 ? -28.763 -36.844 -32.937 1.00 18.18 450 ASP A C 1
ATOM 2363 O O . ASP A 1 346 ? -29.289 -37.859 -33.408 1.00 16.88 450 ASP A O 1
ATOM 2368 N N . LEU A 1 347 ? -29.441 -35.790 -32.540 1.00 18.05 451 LEU A N 1
ATOM 2369 C CA . LEU A 1 347 ? -30.927 -35.871 -32.453 1.00 18.95 451 LEU A CA 1
ATOM 2370 C C . LEU A 1 347 ? -31.532 -35.899 -33.845 1.00 18.86 451 LEU A C 1
ATOM 2371 O O . LEU A 1 347 ? -32.611 -36.502 -34.033 1.00 18.78 451 LEU A O 1
ATOM 2376 N N . ARG A 1 348 ? -30.907 -35.253 -34.833 1.00 19.30 452 ARG A N 1
ATOM 2377 C CA . ARG A 1 348 ? -31.393 -35.312 -36.222 1.00 20.59 452 ARG A CA 1
ATOM 2378 C C . ARG A 1 348 ? -31.441 -36.780 -36.696 1.00 17.35 452 ARG A C 1
ATOM 2379 O O . ARG A 1 348 ? -32.448 -37.190 -37.281 1.00 19.23 452 ARG A O 1
ATOM 2387 N N . ALA A 1 349 ? -30.401 -37.547 -36.459 1.00 18.61 453 ALA A N 1
ATOM 2388 C CA . ALA A 1 349 ? -30.347 -38.979 -36.815 1.00 18.26 453 ALA A CA 1
ATOM 2389 C C . ALA A 1 349 ? -31.494 -39.723 -36.098 1.00 19.13 453 ALA A C 1
ATOM 2390 O O . ALA A 1 349 ? -32.141 -40.587 -36.715 1.00 21.27 453 ALA A O 1
ATOM 2392 N N . LEU A 1 350 ? -31.731 -39.435 -34.824 1.00 19.32 454 LEU A N 1
ATOM 2393 C CA . LEU A 1 350 ? -32.827 -40.100 -34.049 1.00 19.21 454 LEU A CA 1
ATOM 2394 C C . LEU A 1 350 ? -34.182 -39.770 -34.699 1.00 20.83 454 LEU A C 1
ATOM 2395 O O . LEU A 1 350 ? -34.943 -40.712 -35.038 1.00 20.38 454 LEU A O 1
ATOM 2400 N N . ARG A 1 351 ? -34.496 -38.483 -34.885 1.00 20.90 455 ARG A N 1
ATOM 2401 C CA . ARG A 1 351 ? -35.785 -38.053 -35.504 1.00 21.36 455 ARG A CA 1
ATOM 2402 C C . ARG A 1 351 ? -35.907 -38.665 -36.893 1.00 23.41 455 ARG A C 1
ATOM 2403 O O . ARG A 1 351 ? -36.995 -39.091 -37.222 1.00 24.44 455 ARG A O 1
ATOM 2411 N N . GLU A 1 352 ? -34.852 -38.647 -37.724 1.00 24.18 456 GLU A N 1
ATOM 2412 C CA . GLU A 1 352 ? -34.959 -38.939 -39.165 1.00 26.58 456 GLU A CA 1
ATOM 2413 C C . GLU A 1 352 ? -34.842 -40.447 -39.408 1.00 24.92 456 GLU A C 1
ATOM 2414 O O . GLU A 1 352 ? -35.468 -40.899 -40.323 1.00 25.44 456 GLU A O 1
ATOM 2420 N N . GLU A 1 353 ? -34.074 -41.208 -38.642 1.00 21.27 457 GLU A N 1
ATOM 2421 C CA . GLU A 1 353 ? -33.696 -42.571 -39.080 1.00 22.59 457 GLU A CA 1
ATOM 2422 C C . GLU A 1 353 ? -34.290 -43.637 -38.136 1.00 22.81 457 GLU A C 1
ATOM 2423 O O . GLU A 1 353 ? -34.398 -44.784 -38.569 1.00 23.17 457 GLU A O 1
ATOM 2429 N N . ALA A 1 354 ? -34.629 -43.313 -36.897 1.00 22.36 458 ALA A N 1
ATOM 2430 C CA . ALA A 1 354 ? -34.970 -44.376 -35.915 1.00 21.94 458 ALA A CA 1
ATOM 2431 C C . ALA A 1 354 ? -36.292 -45.008 -36.341 1.00 23.08 458 ALA A C 1
ATOM 2432 O O . ALA A 1 354 ? -37.185 -44.279 -36.818 1.00 24.40 458 ALA A O 1
ATOM 2434 N N . GLN A 1 355 ? -36.419 -46.312 -36.154 1.00 21.14 459 GLN A N 1
ATOM 2435 C CA . GLN A 1 355 ? -37.633 -47.091 -36.533 1.00 19.45 459 GLN A CA 1
ATOM 2436 C C . GLN A 1 355 ? -38.283 -47.643 -35.266 1.00 16.40 459 GLN A C 1
ATOM 2437 O O . GLN A 1 355 ? -37.561 -47.991 -34.333 1.00 17.75 459 GLN A O 1
ATOM 2443 N N . PHE A 1 356 ? -39.608 -47.699 -35.276 1.00 17.48 460 PHE A N 1
ATOM 2444 C CA . PHE A 1 356 ? -40.405 -48.291 -34.187 1.00 16.91 460 PHE A CA 1
ATOM 2445 C C . PHE A 1 356 ? -40.894 -49.680 -34.588 1.00 17.44 460 PHE A C 1
ATOM 2446 O O . PHE A 1 356 ? -41.099 -49.984 -35.763 1.00 16.22 460 PHE A O 1
ATOM 2454 N N . ILE A 1 357 ? -41.186 -50.455 -33.558 1.00 15.83 461 ILE A N 1
ATOM 2455 C CA . ILE A 1 357 ? -41.995 -51.693 -33.700 1.00 16.17 461 ILE A CA 1
ATOM 2456 C C . ILE A 1 357 ? -43.151 -51.585 -32.697 1.00 16.35 461 ILE A C 1
ATOM 2457 O O . ILE A 1 357 ? -42.938 -51.188 -31.542 1.00 14.53 461 ILE A O 1
ATOM 2462 N N . ARG A 1 358 ? -44.342 -51.967 -33.141 1.00 14.67 462 ARG A N 1
ATOM 2463 C CA . ARG A 1 358 ? -45.563 -51.994 -32.319 1.00 17.07 462 ARG A CA 1
ATOM 2464 C C . ARG A 1 358 ? -45.596 -53.249 -31.463 1.00 17.84 462 ARG A C 1
ATOM 2465 O O . ARG A 1 358 ? -45.072 -54.330 -31.906 1.00 18.58 462 ARG A O 1
ATOM 2473 N N . MET A 1 359 ? -46.053 -53.090 -30.236 1.00 16.70 463 MET A N 1
ATOM 2474 C CA . MET A 1 359 ? -46.142 -54.232 -29.293 1.00 18.14 463 MET A CA 1
ATOM 2475 C C . MET A 1 359 ? -47.558 -54.283 -28.714 1.00 19.62 463 MET A C 1
ATOM 2476 O O . MET A 1 359 ? -48.250 -53.262 -28.702 1.00 18.50 463 MET A O 1
ATOM 2481 N N . THR A 1 360 ? -47.985 -55.442 -28.229 1.00 17.96 464 THR A N 1
ATOM 2482 C CA . THR A 1 360 ? -49.264 -55.613 -27.522 1.00 18.07 464 THR A CA 1
ATOM 2483 C C . THR A 1 360 ? -49.057 -55.263 -26.048 1.00 18.63 464 THR A C 1
ATOM 2484 O O . THR A 1 360 ? -47.937 -55.061 -25.620 1.00 18.94 464 THR A O 1
ATOM 2488 N N . GLY A 1 361 ? -50.074 -55.443 -25.231 1.00 21.80 465 GLY A N 1
ATOM 2489 C CA . GLY A 1 361 ? -49.911 -55.388 -23.769 1.00 22.70 465 GLY A CA 1
ATOM 2490 C C . GLY A 1 361 ? -48.986 -56.462 -23.237 1.00 22.78 465 GLY A C 1
ATOM 2491 O O . GLY A 1 361 ? -48.324 -56.237 -22.193 1.00 24.35 465 GLY A O 1
ATOM 2492 N N . ALA A 1 362 ? -48.884 -57.620 -23.905 1.00 21.03 466 ALA A N 1
ATOM 2493 C CA . ALA A 1 362 ? -47.921 -58.656 -23.507 1.00 23.51 466 ALA A CA 1
ATOM 2494 C C . ALA A 1 362 ? -46.488 -58.173 -23.805 1.00 23.26 466 ALA A C 1
ATOM 2495 O O . ALA A 1 362 ? -45.592 -58.422 -22.945 1.00 24.85 466 ALA A O 1
ATOM 2497 N N . GLY A 1 363 ? -46.242 -57.548 -24.956 1.00 25.31 467 GLY A N 1
ATOM 2498 C CA . GLY A 1 363 ? -44.961 -56.860 -25.253 1.00 21.90 467 GLY A CA 1
ATOM 2499 C C . GLY A 1 363 ? -44.557 -55.898 -24.127 1.00 24.27 467 GLY A C 1
ATOM 2500 O O . GLY A 1 363 ? -43.351 -55.844 -23.730 1.00 24.40 467 GLY A O 1
ATOM 2501 N N . LEU A 1 364 ? -45.508 -55.048 -23.717 1.00 23.32 468 LEU A N 1
ATOM 2502 C CA . LEU A 1 364 ? -45.290 -54.020 -22.669 1.00 22.94 468 LEU A CA 1
ATOM 2503 C C . LEU A 1 364 ? -44.914 -54.749 -21.384 1.00 22.34 468 LEU A C 1
ATOM 2504 O O . LEU A 1 364 ? -43.925 -54.356 -20.769 1.00 23.49 468 LEU A O 1
ATOM 2509 N N . ARG A 1 365 ? -45.624 -55.815 -21.026 1.00 23.42 469 ARG A N 1
ATOM 2510 C CA . ARG A 1 365 ? -45.349 -56.517 -19.736 1.00 27.15 469 ARG A CA 1
ATOM 2511 C C . ARG A 1 365 ? -43.948 -57.156 -19.783 1.00 26.20 469 ARG A C 1
ATOM 2512 O O . ARG A 1 365 ? -43.225 -57.111 -18.751 1.00 27.97 469 ARG A O 1
ATOM 2520 N N . GLU A 1 366 ? -43.506 -57.648 -20.933 1.00 22.84 470 GLU A N 1
ATOM 2521 C CA . GLU A 1 366 ? -42.127 -58.203 -21.083 1.00 25.20 470 GLU A CA 1
ATOM 2522 C C . GLU A 1 366 ? -41.070 -57.090 -20.941 1.00 24.20 470 GLU A C 1
ATOM 2523 O O . GLU A 1 366 ? -39.915 -57.346 -20.526 1.00 23.00 470 GLU A O 1
ATOM 2529 N N . SER A 1 367 ? -41.400 -55.872 -21.384 1.00 23.99 471 SER A N 1
ATOM 2530 C CA . SER A 1 367 ? -40.454 -54.738 -21.478 1.00 23.35 471 SER A CA 1
ATOM 2531 C C . SER A 1 367 ? -40.129 -54.219 -20.070 1.00 25.96 471 SER A C 1
ATOM 2532 O O . SER A 1 367 ? -38.971 -53.870 -19.808 1.00 22.93 471 SER A O 1
ATOM 2535 N N . HIS A 1 368 ? -41.118 -54.227 -19.174 1.00 24.44 472 HIS A N 1
ATOM 2536 C CA . HIS A 1 368 ? -40.901 -53.928 -17.735 1.00 24.58 472 HIS A CA 1
ATOM 2537 C C . HIS A 1 368 ? -40.307 -55.169 -17.077 1.00 28.32 472 HIS A C 1
ATOM 2538 O O . HIS A 1 368 ? -40.473 -56.306 -17.573 1.00 25.89 472 HIS A O 1
ATOM 2545 N N . PRO A 1 369 ? -39.640 -54.995 -15.914 1.00 27.20 473 PRO A N 1
ATOM 2546 C CA . PRO A 1 369 ? -39.273 -56.140 -15.080 1.00 29.14 473 PRO A CA 1
ATOM 2547 C C . PRO A 1 369 ? -40.517 -56.997 -14.832 1.00 28.69 473 PRO A C 1
ATOM 2548 O O . PRO A 1 369 ? -41.618 -56.436 -14.759 1.00 28.42 473 PRO A O 1
ATOM 2552 N N . HIS A 1 370 ? -40.365 -58.316 -14.696 1.00 27.42 474 HIS A N 1
ATOM 2553 C CA . HIS A 1 370 ? -41.541 -59.215 -14.494 1.00 28.24 474 HIS A CA 1
ATOM 2554 C C . HIS A 1 370 ? -41.069 -60.515 -13.822 1.00 29.44 474 HIS A C 1
ATOM 2555 O O . HIS A 1 370 ? -39.892 -60.859 -14.042 1.00 27.17 474 HIS A O 1
ATOM 2562 N N . ASP A 1 371 ? -41.971 -61.197 -13.082 1.00 31.25 475 ASP A N 1
ATOM 2563 C CA . ASP A 1 371 ? -41.804 -62.585 -12.548 1.00 34.85 475 ASP A CA 1
ATOM 2564 C C . ASP A 1 371 ? -40.660 -62.677 -11.519 1.00 37.11 475 ASP A C 1
ATOM 2565 O O . ASP A 1 371 ? -40.111 -63.776 -11.342 1.00 43.28 475 ASP A O 1
ATOM 2570 N N . VAL A 1 372 ? -40.322 -61.580 -10.850 1.00 34.03 476 VAL A N 1
ATOM 2571 C CA . VAL A 1 372 ? -39.301 -61.555 -9.769 1.00 37.11 476 VAL A CA 1
ATOM 2572 C C . VAL A 1 372 ? -39.780 -60.550 -8.726 1.00 39.00 476 VAL A C 1
ATOM 2573 O O . VAL A 1 372 ? -40.332 -59.502 -9.107 1.00 39.03 476 VAL A O 1
ATOM 2577 N N . GLN A 1 373 ? -39.546 -60.835 -7.454 1.00 37.60 477 GLN A N 1
ATOM 2578 C CA . GLN A 1 373 ? -39.923 -59.896 -6.369 1.00 37.93 477 GLN A CA 1
ATOM 2579 C C . GLN A 1 373 ? -38.847 -58.802 -6.352 1.00 36.26 477 GLN A C 1
ATOM 2580 O O . GLN A 1 373 ? -37.643 -59.134 -6.236 1.00 33.28 477 GLN A O 1
ATOM 2586 N N . ILE A 1 374 ? -39.248 -57.543 -6.523 1.00 34.35 478 ILE A N 1
ATOM 2587 C CA . ILE A 1 374 ? -38.302 -56.384 -6.536 1.00 36.61 478 ILE A CA 1
ATOM 2588 C C . ILE A 1 374 ? -38.169 -55.821 -5.118 1.00 42.15 478 ILE A C 1
ATOM 2589 O O . ILE A 1 374 ? -39.206 -55.467 -4.537 1.00 41.43 478 ILE A O 1
ATOM 2594 N N . THR A 1 375 ? -36.927 -55.662 -4.666 1.00 43.80 479 THR A N 1
ATOM 2595 C CA . THR A 1 375 ? -36.510 -55.202 -3.313 1.00 55.43 479 THR A CA 1
ATOM 2596 C C . THR A 1 375 ? -36.040 -53.745 -3.447 1.00 54.61 479 THR A C 1
ATOM 2597 O O . THR A 1 375 ? -36.539 -52.866 -2.693 1.00 49.44 479 THR A O 1
ATOM 2601 N N . LYS A 1 376 ? -35.194 -53.509 -4.455 1.00 53.28 480 LYS A N 1
ATOM 2602 C CA . LYS A 1 376 ? -34.469 -52.244 -4.729 1.00 57.04 480 LYS A CA 1
ATOM 2603 C C . LYS A 1 376 ? -34.767 -51.823 -6.175 1.00 49.11 480 LYS A C 1
ATOM 2604 O O . LYS A 1 376 ? -34.540 -52.663 -7.082 1.00 48.93 480 LYS A O 1
ATOM 2610 N N . GLU A 1 377 ? -35.182 -50.571 -6.394 1.00 41.54 481 GLU A N 1
ATOM 2611 C CA . GLU A 1 377 ? -35.342 -50.003 -7.766 1.00 42.00 481 GLU A CA 1
ATOM 2612 C C . GLU A 1 377 ? -34.132 -49.117 -8.106 1.00 41.48 481 GLU A C 1
ATOM 2613 O O . GLU A 1 377 ? -33.111 -49.149 -7.403 1.00 37.72 481 GLU A O 1
ATOM 2619 N N . SER A 1 378 ? -34.209 -48.343 -9.175 1.00 42.10 482 SER A N 1
ATOM 2620 C CA . SER A 1 378 ? -33.075 -47.485 -9.581 1.00 41.29 482 SER A CA 1
ATOM 2621 C C . SER A 1 378 ? -33.601 -46.075 -9.728 1.00 39.46 482 SER A C 1
ATOM 2622 O O . SER A 1 378 ? -34.813 -45.855 -9.897 1.00 34.04 482 SER A O 1
ATOM 2625 N N . PRO A 1 379 ? -32.682 -45.088 -9.673 1.00 40.76 483 PRO A N 1
ATOM 2626 C CA . PRO A 1 379 ? -33.075 -43.698 -9.856 1.00 42.82 483 PRO A CA 1
ATOM 2627 C C . PRO A 1 379 ? -33.974 -43.568 -11.098 1.00 43.62 483 PRO A C 1
ATOM 2628 O O . PRO A 1 379 ? -34.934 -42.805 -11.045 1.00 45.09 483 PRO A O 1
ATOM 2632 N N . ASN A 1 380 ? -33.708 -44.353 -12.157 1.00 35.23 484 ASN A N 1
ATOM 2633 C CA . ASN A 1 380 ? -34.343 -44.161 -13.496 1.00 34.46 484 ASN A CA 1
ATOM 2634 C C . ASN A 1 380 ? -35.497 -45.155 -13.727 1.00 36.88 484 ASN A C 1
ATOM 2635 O O . ASN A 1 380 ? -36.134 -45.118 -14.837 1.00 35.96 484 ASN A O 1
ATOM 2640 N N . TYR A 1 381 ? -35.829 -45.995 -12.736 1.00 32.22 485 TYR A N 1
ATOM 2641 C CA . TYR A 1 381 ? -36.988 -46.917 -12.878 1.00 31.41 485 TYR A CA 1
ATOM 2642 C C . TYR A 1 381 ? -37.769 -47.016 -11.547 1.00 29.19 485 TYR A C 1
ATOM 2643 O O . TYR A 1 381 ? -37.022 -47.652 -10.752 1.00 29.88 485 TYR A O 1
#

InterPro domains:
  IPR000644 CBS domain [PF00571] (97-144)
  IPR000644 CBS domain [PF00571] (153-208)
  IPR000644 CBS domain [PS51371] (95-153)
  IPR000644 CBS domain [PS51371] (157-214)
  IPR000644 CBS domain [SM00116] (98-148)
  IPR000644 CBS domain [SM00116] (161-209)
  IPR001093 IMP dehydrogenase/GMP reductase [PF00478] (10-474)
  IPR001093 IMP dehydrogenase/GMP reductase [cd00381] (10-463)
  IPR005990 Inosine-5'-monophosphate dehydrogenase [MF_01964] (10-487)
  IPR005990 Inosine-5'-monophosphate dehydrogenase [PIRSF000130] (5-487)
  IPR005990 Inosine-5'-monophosphate dehydrogenase [PTHR11911] (7-482)
  IPR005990 Inosine-5'-monophosphate dehydrogenase [TIGR01302] (10-456)
  IPR013785 Aldolase-type TIM barrel [G3DSA:3.20.20.70] (1-487)
  IPR015875 IMP dehydrogenase / GMP reductase, conserved site [PS00487] (298-310)
  IPR046342 CBS domain superfamily [SSF54631] (66-208)

Organism: Bacillus subtilis (strain 168) (NCBI:txid224308)

Solvent-accessible surface area: 17443 Å² total; per-residue (Å²): 248,173,83,128,180,97,143,125,28,37,48,5,46,49,1,65,31,60,91,62,158,48,148,48,110,53,192,85,6,72,6,55,9,77,3,22,157,102,0,105,1,59,12,0,1,0,0,6,7,26,18,4,0,0,50,13,54,0,0,31,13,0,0,69,34,0,0,0,0,0,0,3,63,61,32,41,16,125,101,0,16,101,30,0,42,86,0,8,180,30,197,136,134,83,13,3,107,29,168,126,48,73,15,6,0,0,0,0,0,12,60,95,92,69,6,50,69,27,0,110,91,0,43,106,14,73,13,22,0,0,0,0,28,38,80,111,0,74,36,123,35,5,33,82,10,0,49,111,0,45,129,74,43,103,164,19,12,0,0,0,0,15,3,8,51,24,92,2,0,89,19,0,16,128,17,17,1,27,0,0,5,0,6,23,14,29,25,73,22,44,27,19,80,132,73,60,63,88,34,25,45,1,10,14,0,0,134,31,0,1,45,12,0,140,155,63,65,68,14,0,0,0,25,15,19,12,120,68,12,33,5,0,5,23,0,1,7,6,7,1,16,0,0,4,3,13,30,29,0,0,0,0,45,47,7,45,12,129,72,73,121,115,126,75,162,134,34,15,25,13,60,4,53,37,1,71,33,8,109,163,160,119,49,58,5,107,100,31,97,29,76,73,75,12,58,0,90,108,16,3,154,54,11,18,33,18,0,61,44,16,0,8,149,14,30,4,129,38,2,141,14,0,39,100,123,15,114,62,99,173,30,99,41,60,20,44,161,129,58,53,68,95,136,109,171,84,131,182,125,51,122,73,92

Sequence (353 aa):
WESKFSKEGLTFDDVLLVPAKSEVLPRDVDLSVELTKTLKLNIPVISAGMDTVTESAMAIAMARQGGLGIIHKNMSIEQQAEQVDKVKRSEFPNSSKDIHGRLIVGAAVGVTGDTMTRVKKLVEANVDVIIVIDTAHGHSQGVLNTVTKIRETYPELNIIAGNVATAEATRALIEAGADVVKVGIGPGSICTTRVVVAGVGVPQITAIYDCATEARKHGKTIIADGGIKFSGDITKALAAGGHAVMLGSLLAGTSESPGETEIYQGRRFKVYRGMGSVAAMEFVPPEGIEGRTPYKGPVEETVYQLVGGLRSGMGYCGSKDLRALREEAQFIRMTGAGLRESHPHDVQITKESPNY

Nearest PDB structures (foldseek):
  7oj2-assembly1_A  TM=1.003E+00  e=1.312E-76  Bacillus subtilis subsp. subtilis str. 168
  6mgu-assembly1_A  TM=9.951E-01  e=3.804E-61  Bacillus anthracis
  4mz8-assembly1_A-2  TM=9.835E-01  e=4.001E-55  Campylobacter jejuni subsp. jejuni NCTC 11168 = ATCC 700819
  4mz8-assembly1_B  TM=9.855E-01  e=1.264E-54  Campylobacter jejuni subsp. jejuni NCTC 11168 = ATCC 700819
  5uqg-assembly2_G  TM=9.804E-01  e=5.088E-54  Campylobacter jejuni subsp. jejuni

B-factor: mean 29.25, std 15.21, range [12.5, 147.67]

Secondary structure (DSSP, 8-state):
-TTTT------GGGEEEPP----S-GGG-B--EEEETTEEESSSEEE-S-TTT-SHHHHHHHHHTT-EEEE-SSS-HHHHHHHHHHHHT---TT--B-TTSPBP-EEEE-SSTTHHHHHHHHHHTT-SEEEEE-S-SSSHHHHHHHHHHHHH-TT-EEEEEEE-SHHHHHHHHHHT-SEEEE-SS-STTB-HHHHT-----HHHHHHHHHHHHHHTT-EEEEES---SHHHHHHHHHTT-SEEEESHHHHTBTT--PPEEEETTEEEEEEE-TTSTTT-----SB-EEEEE--B-HHHHHHHHHHHHHHHHHHHT-SBHHHHHHH--EEE--HHHHHHHS--SS--S---TT-

Foldseek 3Di:
DVCVPDDDFDADLFWDWAFDDAPAALVQFFQKFPLDPQRIFSHQEEADQALLIDFQLNQLLQQLDRHEYEPHDLDDLVRRLVRLLCQQPDDHPRGHAGPVRGGAYEYEAELDPCRVVSLVSNVVSVHQAYEHDDLACQDPSNLVVLLVSCVVPVPHAYEYDDDQALVSLVSSVVSPHQEYEYWRAQAPFFQRCPLVVDTGHQLNSLLRSLVNQVVVVGAYEREHNDDFLSSQLSSLLSRHRHYYDYQLRSLEPSGNFDWDADPNFIWGKGKDCQDPVNPCDDGRGHIDIGTRQYHSVVSVVLSSSSNSVSCSRRNNSYSCCSNPPIDMDTDDVVRSQVVDDDDDDDDDDDSRD